Protein AF-A0A915UCN5-F1 (afdb_monomer_lite)

Structure (mmCIF, N/CA/C/O backbone):
data_AF-A0A915UCN5-F1
#
_entry.id   AF-A0A915UCN5-F1
#
loop_
_atom_site.group_PDB
_atom_site.id
_atom_site.type_symbol
_atom_site.label_atom_id
_atom_site.label_alt_id
_atom_site.label_comp_id
_atom_site.label_asym_id
_atom_site.label_entity_id
_atom_site.label_seq_id
_atom_site.pdbx_PDB_ins_code
_atom_site.Cartn_x
_atom_site.Cartn_y
_atom_site.Cartn_z
_atom_site.occupancy
_atom_site.B_iso_or_equiv
_atom_site.auth_seq_id
_atom_site.auth_comp_id
_atom_site.auth_asym_id
_atom_site.auth_atom_id
_atom_site.pdbx_PDB_model_num
ATOM 1 N N . MET A 1 1 ? -40.572 50.031 9.272 1.00 44.06 1 MET A N 1
ATOM 2 C CA . MET A 1 1 ? -39.839 49.137 10.198 1.00 44.06 1 MET A CA 1
ATOM 3 C C . MET A 1 1 ? -40.045 47.703 9.736 1.00 44.06 1 MET A C 1
ATOM 5 O O . MET A 1 1 ? -41.176 47.240 9.786 1.00 44.06 1 MET A O 1
ATOM 9 N N . ALA A 1 2 ? -39.006 47.023 9.247 1.00 43.88 2 ALA A N 1
ATOM 10 C CA . ALA A 1 2 ? -39.106 45.621 8.837 1.00 43.88 2 ALA A CA 1
ATOM 11 C C . ALA A 1 2 ? -38.710 44.707 10.006 1.00 43.88 2 ALA A C 1
ATOM 13 O O . ALA A 1 2 ? -37.633 44.874 10.576 1.00 43.88 2 ALA A O 1
ATOM 14 N N . ARG A 1 3 ? -39.571 43.752 10.374 1.00 51.62 3 ARG A N 1
ATOM 15 C CA . ARG A 1 3 ? -39.214 42.670 11.302 1.00 51.62 3 ARG A CA 1
ATOM 16 C C . ARG A 1 3 ? -38.668 41.503 10.484 1.00 51.62 3 ARG A C 1
ATOM 18 O O . ARG A 1 3 ? -39.398 40.942 9.674 1.00 51.62 3 ARG A O 1
ATOM 25 N N . VAL A 1 4 ? -37.406 41.143 10.706 1.00 57.59 4 VAL A N 1
ATOM 26 C CA . VAL A 1 4 ? -36.812 39.924 10.139 1.00 57.59 4 VAL A CA 1
ATOM 27 C C . VAL A 1 4 ? -37.459 38.723 10.828 1.00 57.59 4 VAL A C 1
ATOM 29 O O . VAL A 1 4 ? -37.282 38.529 12.030 1.00 57.59 4 VAL A O 1
ATOM 32 N N . ALA A 1 5 ? -38.230 37.932 10.083 1.00 60.06 5 ALA A N 1
ATOM 33 C CA . ALA A 1 5 ? -38.732 36.652 10.564 1.00 60.06 5 ALA A CA 1
ATOM 34 C C . ALA A 1 5 ? -37.607 35.612 10.469 1.00 60.06 5 ALA A C 1
ATOM 36 O O . ALA A 1 5 ? -37.083 35.366 9.385 1.00 60.06 5 ALA A O 1
ATOM 37 N N . ILE A 1 6 ? -37.221 35.021 11.601 1.00 59.31 6 ILE A N 1
ATOM 38 C CA . ILE A 1 6 ? -36.226 33.944 11.628 1.00 59.31 6 ILE A CA 1
ATOM 39 C C . ILE A 1 6 ? -36.936 32.630 11.293 1.00 59.31 6 ILE A C 1
ATOM 41 O O . ILE A 1 6 ? -37.844 32.210 12.010 1.00 59.31 6 ILE A O 1
ATOM 45 N N . ASP A 1 7 ? -36.504 31.991 10.208 1.00 63.34 7 ASP A N 1
ATOM 46 C CA . ASP A 1 7 ? -36.975 30.679 9.761 1.00 63.34 7 ASP A CA 1
ATOM 47 C C . ASP A 1 7 ? -36.793 29.614 10.875 1.00 63.34 7 ASP A C 1
ATOM 49 O O . ASP A 1 7 ? -35.701 29.519 11.458 1.00 63.34 7 ASP A O 1
ATOM 53 N N . PRO A 1 8 ? -37.814 28.783 11.186 1.00 62.69 8 PRO A N 1
ATOM 54 C CA . PRO A 1 8 ? -37.682 27.664 12.124 1.00 62.69 8 PRO A CA 1
ATOM 55 C C . PRO A 1 8 ? -36.533 26.684 11.809 1.00 62.69 8 PRO A C 1
ATOM 57 O O . PRO A 1 8 ? -36.046 26.021 12.730 1.00 62.69 8 PRO A O 1
ATOM 60 N N . ALA A 1 9 ? -36.057 26.593 10.563 1.00 62.66 9 ALA A N 1
ATOM 61 C CA . ALA A 1 9 ? -34.854 25.838 10.208 1.00 62.66 9 ALA A CA 1
ATOM 62 C C . ALA A 1 9 ? -33.576 26.467 10.803 1.00 62.66 9 ALA A C 1
ATOM 64 O O . ALA A 1 9 ? -32.775 25.770 11.435 1.00 62.66 9 ALA A O 1
ATOM 65 N N . GLY A 1 10 ? -33.422 27.792 10.702 1.00 58.97 10 GLY A N 1
ATOM 66 C CA . GLY A 1 10 ? -32.288 28.528 11.275 1.00 58.97 10 GLY A CA 1
ATOM 67 C C . GLY A 1 10 ? -32.226 28.422 12.803 1.00 58.97 10 GLY A C 1
ATOM 68 O O . GLY A 1 10 ? -31.152 28.248 13.381 1.00 58.97 10 GLY A O 1
ATOM 69 N N . ALA A 1 11 ? -33.387 28.412 13.466 1.00 60.50 11 ALA A N 1
ATOM 70 C CA . ALA A 1 11 ? -33.479 28.217 14.914 1.00 60.50 11 ALA A CA 1
ATOM 71 C C . ALA A 1 11 ? -32.994 26.826 15.381 1.00 60.50 11 ALA A C 1
ATOM 73 O O . ALA A 1 11 ? -32.495 26.698 16.501 1.00 60.50 11 ALA A O 1
ATOM 74 N N . LYS A 1 12 ? -33.105 25.784 14.542 1.00 64.44 12 LYS A N 1
ATOM 75 C CA . LYS A 1 12 ? -32.538 24.454 14.831 1.00 64.44 12 LYS A CA 1
ATOM 76 C C . LYS A 1 12 ? -31.022 24.435 14.635 1.00 64.44 12 LYS A C 1
ATOM 78 O O . LYS A 1 12 ? -30.317 23.945 15.514 1.00 64.44 12 LYS A O 1
ATOM 83 N N . LEU A 1 13 ? -30.519 25.011 13.540 1.00 67.50 13 LEU A N 1
ATOM 84 C CA . LEU A 1 13 ? -29.081 25.058 13.242 1.00 67.50 13 LEU A CA 1
ATOM 85 C C . LEU A 1 13 ? -28.283 25.745 14.365 1.00 67.50 13 LEU A C 1
ATOM 87 O O . LEU A 1 13 ? -27.285 25.201 14.836 1.00 67.50 13 LEU A O 1
ATOM 91 N N . MET A 1 14 ? -28.777 26.879 14.872 1.00 65.50 14 MET A N 1
ATOM 92 C CA . MET A 1 14 ? -28.134 27.610 15.974 1.00 65.50 14 MET A CA 1
ATOM 93 C C . MET A 1 14 ? -28.095 26.816 17.292 1.00 65.50 14 MET A C 1
ATOM 95 O O . MET A 1 14 ? -27.152 26.968 18.069 1.00 65.50 14 MET A O 1
ATOM 99 N N . ARG A 1 15 ? -29.074 25.934 17.547 1.00 66.25 15 ARG A N 1
ATOM 100 C CA . ARG A 1 15 ? -29.071 25.048 18.728 1.00 66.25 15 ARG A CA 1
ATOM 101 C C . ARG A 1 15 ? -28.024 23.940 18.613 1.00 66.25 15 ARG A C 1
ATOM 103 O O . ARG A 1 15 ? -27.344 23.665 19.597 1.00 66.25 15 ARG A O 1
ATOM 110 N N . TYR A 1 16 ? -27.856 23.347 17.430 1.00 67.50 16 TYR A N 1
ATOM 111 C CA . TYR A 1 16 ? -26.802 22.352 17.200 1.00 67.50 16 TYR A CA 1
ATOM 112 C C . TYR A 1 16 ? -25.399 22.962 17.311 1.00 67.50 16 TYR A C 1
ATOM 114 O O . TYR A 1 16 ? -24.531 22.360 17.940 1.00 67.50 16 TYR A O 1
ATOM 122 N N . LEU A 1 17 ? -25.191 24.179 16.790 1.00 65.50 17 LEU A N 1
ATOM 123 C CA . LEU A 1 17 ? -23.908 24.881 16.916 1.00 65.50 17 LEU A CA 1
ATOM 124 C C . LEU A 1 17 ? -23.543 25.157 18.386 1.00 65.50 17 LEU A C 1
ATOM 126 O O . LEU A 1 17 ? -22.422 24.883 18.811 1.00 65.50 17 LEU A O 1
ATOM 130 N N . ALA A 1 18 ? -24.504 25.644 19.180 1.00 63.88 18 ALA A N 1
ATOM 131 C CA . ALA A 1 18 ? -24.303 25.903 20.606 1.00 63.88 18 ALA A CA 1
ATOM 132 C C . ALA A 1 18 ? -23.993 24.620 21.402 1.00 63.88 18 ALA A C 1
ATOM 134 O O . ALA A 1 18 ? -23.124 24.632 22.275 1.00 63.88 18 ALA A O 1
ATOM 135 N N . LEU A 1 19 ? -24.657 23.503 21.076 1.00 61.56 19 LEU A N 1
ATOM 136 C CA . LEU A 1 19 ? -24.406 22.206 21.710 1.00 61.56 19 LEU A CA 1
ATOM 137 C C . LEU A 1 19 ? -22.998 21.672 21.384 1.00 61.56 19 LEU A C 1
ATOM 139 O O . LEU A 1 19 ? -22.291 21.224 22.285 1.00 61.56 19 LEU A O 1
ATOM 143 N N . ALA A 1 20 ? -22.569 21.769 20.121 1.00 57.56 20 ALA A N 1
ATOM 144 C CA . ALA A 1 20 ? -21.245 21.325 19.684 1.00 57.56 20 ALA A CA 1
ATOM 145 C C . ALA A 1 20 ? -20.108 22.106 20.373 1.00 57.56 20 ALA A C 1
ATOM 147 O O . ALA A 1 20 ? -19.143 21.505 20.848 1.00 57.56 20 ALA A O 1
ATOM 148 N N . ILE A 1 21 ? -20.249 23.432 20.499 1.00 62.12 21 ILE A N 1
ATOM 149 C CA . ILE A 1 21 ? -19.282 24.282 21.214 1.00 62.12 21 ILE A CA 1
ATOM 150 C C . ILE A 1 21 ? -19.238 23.917 22.708 1.00 62.12 21 ILE A C 1
ATOM 152 O O . ILE A 1 21 ? -18.152 23.798 23.276 1.00 62.12 21 ILE A O 1
ATOM 156 N N . GLY A 1 22 ? -20.391 23.669 23.341 1.00 50.53 22 GLY A N 1
ATOM 157 C CA . GLY A 1 22 ? -20.458 23.260 24.750 1.00 50.53 22 GLY A CA 1
ATOM 158 C C . GLY A 1 22 ? -19.709 21.954 25.048 1.00 50.53 22 GLY A C 1
ATOM 159 O O . GLY A 1 22 ? -18.996 21.865 26.049 1.00 50.53 22 GLY A O 1
ATOM 160 N N . ILE A 1 23 ? -19.806 20.962 24.156 1.00 57.19 23 ILE A N 1
ATOM 161 C CA . ILE A 1 23 ? -19.096 19.678 24.285 1.00 57.19 23 ILE A CA 1
ATOM 162 C C . ILE A 1 23 ? -17.573 19.866 24.150 1.00 57.19 23 ILE A C 1
ATOM 164 O O . ILE A 1 23 ? -16.815 19.314 24.950 1.00 57.19 23 ILE A O 1
ATOM 168 N N . ALA A 1 24 ? -17.112 20.686 23.198 1.00 54.75 24 ALA A N 1
ATOM 169 C CA . ALA A 1 24 ? -15.683 20.946 22.986 1.00 54.75 24 ALA A CA 1
ATOM 170 C C . ALA A 1 24 ? -15.008 21.652 24.182 1.00 54.75 24 ALA A C 1
ATOM 172 O O . ALA A 1 24 ? -13.867 21.339 24.540 1.00 54.75 24 ALA A O 1
ATOM 173 N N . VAL A 1 25 ? -15.721 22.574 24.839 1.00 57.06 25 VAL A N 1
ATOM 174 C CA . VAL A 1 25 ? -15.221 23.269 26.039 1.00 57.06 25 VAL A CA 1
ATOM 175 C C . VAL A 1 25 ? -15.124 22.312 27.235 1.00 57.06 25 VAL A C 1
ATOM 177 O O . VAL A 1 25 ? -14.118 22.332 27.943 1.00 57.06 25 VAL A O 1
ATOM 180 N N . LEU A 1 26 ? -16.105 21.421 27.427 1.00 49.84 26 LEU A N 1
ATOM 181 C CA . LEU A 1 26 ? -16.075 20.413 28.498 1.00 49.84 26 LEU A CA 1
ATOM 182 C C . LEU A 1 26 ? -14.935 19.396 28.330 1.00 49.84 26 LEU A C 1
ATOM 184 O O . LEU A 1 26 ? -14.264 19.068 29.308 1.00 49.84 26 LEU A O 1
ATOM 188 N N . ALA A 1 27 ? -14.659 18.946 27.102 1.00 52.09 27 ALA A N 1
ATOM 189 C CA . ALA A 1 27 ? -13.554 18.024 26.821 1.00 52.09 27 ALA A CA 1
ATOM 190 C C . ALA A 1 27 ? -12.168 18.618 27.156 1.00 52.09 27 ALA A C 1
ATOM 192 O O . ALA A 1 27 ? -11.252 17.890 27.538 1.00 52.09 27 ALA A O 1
ATOM 193 N N . SER A 1 28 ? -12.020 19.943 27.066 1.00 47.97 28 SER A N 1
ATOM 194 C CA . SER A 1 28 ? -10.742 20.640 27.276 1.00 47.97 28 SER A CA 1
ATOM 195 C C . SER A 1 28 ? -10.373 20.841 28.756 1.00 47.97 28 SER A C 1
ATOM 197 O O . SER A 1 28 ? -9.222 21.147 29.064 1.00 47.97 28 SER A O 1
ATOM 199 N N . ALA A 1 29 ? -11.318 20.656 29.684 1.00 51.19 29 ALA A N 1
ATOM 200 C CA . ALA A 1 29 ? -11.100 20.847 31.123 1.00 51.19 29 ALA A CA 1
ATOM 201 C C . ALA A 1 29 ? -10.595 19.585 31.860 1.00 51.19 29 ALA A C 1
ATOM 203 O O . ALA A 1 29 ? -10.195 19.671 33.019 1.00 51.19 29 ALA A O 1
ATOM 204 N N . ALA A 1 30 ? -10.611 18.414 31.211 1.00 53.12 30 ALA A N 1
ATOM 205 C CA . ALA A 1 30 ? -10.453 17.116 31.876 1.00 53.12 30 ALA A CA 1
ATOM 206 C C . ALA A 1 30 ? -9.014 16.554 31.929 1.00 53.12 30 ALA A C 1
ATOM 208 O O . ALA A 1 30 ? -8.808 15.472 32.475 1.00 53.12 30 ALA A O 1
ATOM 209 N N . MET A 1 31 ? -8.006 17.247 31.381 1.00 52.84 31 MET A N 1
ATOM 210 C CA . MET A 1 31 ? -6.621 16.748 31.335 1.00 52.84 31 MET A CA 1
ATOM 211 C C . MET A 1 31 ? -5.597 17.772 31.835 1.00 52.84 31 MET A C 1
ATOM 213 O O . MET A 1 31 ? -5.039 18.523 31.038 1.00 52.84 31 MET A O 1
ATOM 217 N N . ARG A 1 32 ? -5.315 17.763 33.150 1.00 52.50 32 ARG A N 1
ATOM 218 C CA . ARG A 1 32 ? -4.077 18.296 33.772 1.00 52.50 32 ARG A CA 1
ATOM 219 C C . ARG A 1 32 ? -3.994 17.961 35.270 1.00 52.50 32 ARG A C 1
ATOM 221 O O . ARG A 1 32 ? -4.213 18.818 36.112 1.00 52.50 32 ARG A O 1
ATOM 228 N N . PHE A 1 33 ? -3.625 16.722 35.602 1.00 53.28 33 PHE A N 1
ATOM 229 C CA . PHE A 1 33 ? -3.063 16.385 36.919 1.00 53.28 33 PHE A CA 1
ATOM 230 C C . PHE A 1 33 ? -2.135 15.165 36.827 1.00 53.28 33 PHE A C 1
ATOM 232 O O . PHE A 1 33 ? -2.576 14.025 36.910 1.0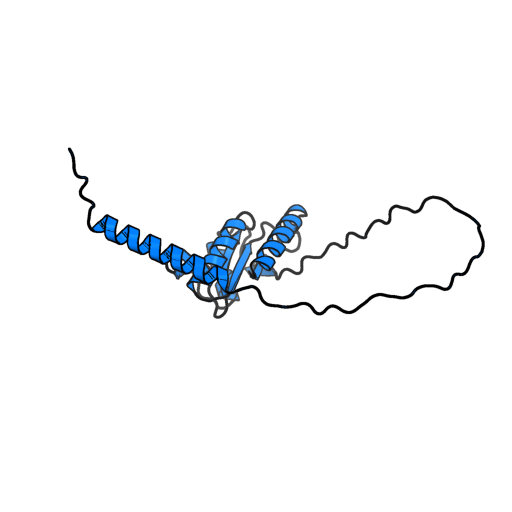0 53.28 33 PHE A O 1
ATOM 239 N N . VAL A 1 34 ? -0.832 15.424 36.699 1.00 51.53 34 VAL A N 1
ATOM 240 C CA . VAL A 1 34 ? 0.235 14.533 37.179 1.00 51.53 34 VAL A CA 1
ATOM 241 C C . VAL A 1 34 ? 1.275 15.437 37.830 1.00 51.53 34 VAL A C 1
ATOM 243 O O . VAL A 1 34 ? 1.849 16.299 37.167 1.00 51.53 34 VAL A O 1
ATOM 246 N N . ALA A 1 35 ? 1.476 15.283 39.137 1.00 45.28 35 ALA A N 1
ATOM 247 C CA . ALA A 1 35 ? 2.509 16.003 39.871 1.00 45.28 35 ALA A CA 1
ATOM 248 C C . ALA A 1 35 ? 3.860 15.289 39.707 1.00 45.28 35 ALA A C 1
ATOM 250 O O . ALA A 1 35 ? 3.930 14.066 39.824 1.00 45.28 35 ALA A O 1
ATOM 251 N N . ALA A 1 36 ? 4.929 16.048 39.466 1.00 60.59 36 ALA A N 1
ATOM 252 C CA . ALA A 1 36 ? 6.292 15.525 39.445 1.00 60.59 36 ALA A CA 1
ATOM 253 C C . ALA A 1 36 ? 6.929 15.646 40.846 1.00 60.59 36 ALA A C 1
ATOM 255 O O . ALA A 1 36 ? 6.861 16.728 41.435 1.00 60.59 36 ALA A O 1
ATOM 256 N N . PRO A 1 37 ? 7.553 14.587 41.395 1.00 61.16 37 PRO A N 1
ATOM 257 C CA . PRO A 1 37 ? 8.248 14.669 42.676 1.00 61.16 37 PRO A CA 1
ATOM 258 C C . PRO A 1 37 ? 9.626 15.335 42.531 1.00 61.16 37 PRO A C 1
ATOM 260 O O . PRO A 1 37 ? 10.438 14.949 41.693 1.00 61.16 37 PRO A O 1
ATOM 263 N N . THR A 1 38 ? 9.905 16.314 43.390 1.00 59.31 38 THR A N 1
ATOM 264 C CA . THR A 1 38 ? 11.203 16.997 43.513 1.00 59.31 38 THR A CA 1
ATOM 265 C C . THR A 1 38 ? 12.079 16.350 44.590 1.00 59.31 38 THR A C 1
ATOM 267 O O . THR A 1 38 ? 11.623 16.189 45.721 1.00 59.31 38 THR A O 1
ATOM 270 N N . ALA A 1 39 ? 13.346 16.059 44.283 1.00 56.56 39 ALA A N 1
ATOM 271 C CA . ALA A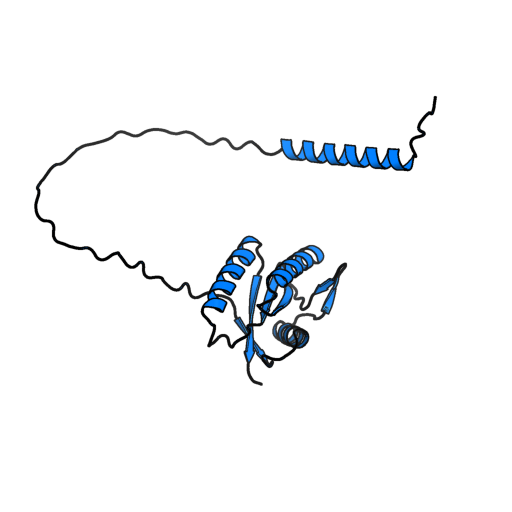 1 39 ? 14.374 15.588 45.225 1.00 56.56 39 ALA A CA 1
ATOM 272 C C . ALA A 1 39 ? 15.783 16.004 44.706 1.00 56.56 39 ALA A C 1
ATOM 274 O O . ALA A 1 39 ? 15.888 16.338 43.524 1.00 56.56 39 ALA A O 1
ATOM 275 N N . PRO A 1 40 ? 16.833 16.115 45.553 1.00 57.09 40 PRO A N 1
ATOM 276 C CA . PRO A 1 40 ? 17.617 17.356 45.582 1.00 57.09 40 PRO A CA 1
ATOM 277 C C . PRO A 1 40 ? 19.114 17.252 45.198 1.00 57.09 40 PRO A C 1
ATOM 279 O O . PRO A 1 40 ? 19.600 16.244 44.696 1.00 57.09 40 PRO A O 1
ATOM 282 N N . VAL A 1 41 ? 19.806 18.379 45.405 1.00 50.00 41 VAL A N 1
ATOM 283 C CA . VAL A 1 41 ? 21.139 18.779 44.917 1.00 50.00 41 VAL A CA 1
ATOM 284 C C . VAL A 1 41 ? 22.335 18.043 45.566 1.00 50.00 41 VAL A C 1
ATOM 286 O O . VAL A 1 41 ? 22.271 17.564 46.694 1.00 50.00 41 VAL A O 1
ATOM 289 N N . THR A 1 42 ? 23.435 18.020 44.806 1.00 45.31 42 THR A N 1
ATOM 290 C CA . THR A 1 42 ? 24.814 17.531 45.031 1.00 45.31 42 THR A CA 1
ATOM 291 C C . THR A 1 42 ? 25.560 18.013 46.290 1.00 45.31 42 THR A C 1
ATOM 293 O O . THR A 1 42 ? 25.224 19.041 46.876 1.00 45.31 42 THR A O 1
ATOM 296 N N . PRO A 1 43 ? 26.707 17.363 46.590 1.00 53.41 43 PRO A N 1
ATOM 297 C CA . PRO A 1 43 ? 27.976 18.084 46.819 1.00 53.41 43 PRO A CA 1
ATOM 298 C C . PRO A 1 43 ? 29.136 17.647 45.880 1.00 53.41 43 PRO A C 1
ATOM 300 O O . PRO A 1 43 ? 29.001 16.704 45.106 1.00 53.41 43 PRO A O 1
ATOM 303 N N . GLN A 1 44 ? 30.269 18.368 45.922 1.00 42.34 44 GLN A N 1
ATOM 304 C CA . GLN A 1 44 ? 31.377 18.366 44.935 1.00 42.34 44 GLN A CA 1
ATOM 305 C C . GLN A 1 44 ? 32.775 18.015 45.505 1.00 42.34 44 GLN A C 1
ATOM 307 O O . GLN A 1 44 ? 33.005 18.251 46.689 1.00 42.34 44 GLN A O 1
ATOM 312 N N . VAL A 1 45 ? 33.729 17.683 44.597 1.00 44.28 45 VAL A N 1
ATOM 313 C CA . VAL A 1 45 ? 35.221 17.779 44.756 1.00 44.28 45 VAL A CA 1
ATOM 314 C C . VAL A 1 45 ? 35.789 16.818 45.837 1.00 44.28 45 VAL A C 1
ATOM 316 O O . VAL A 1 45 ? 34.964 16.186 46.498 1.00 44.28 45 VAL A O 1
ATOM 319 N N . PRO A 1 46 ? 37.111 16.563 46.081 1.00 51.44 46 PRO A N 1
ATOM 320 C CA . PRO A 1 46 ? 38.453 16.702 45.446 1.00 51.44 46 PRO A CA 1
ATOM 321 C C . PRO A 1 46 ? 38.804 17.282 44.047 1.00 51.44 46 PRO A C 1
ATOM 323 O O . PRO A 1 46 ? 37.965 17.580 43.206 1.00 51.44 46 PRO A O 1
ATOM 326 N N . THR A 1 47 ? 40.130 17.347 43.831 1.00 43.16 47 THR A N 1
ATOM 327 C CA . THR A 1 47 ? 40.960 17.906 42.741 1.00 43.16 47 THR A CA 1
ATOM 328 C C . THR A 1 47 ? 42.219 17.028 42.606 1.00 43.16 47 THR A C 1
ATOM 330 O O . THR A 1 47 ? 42.709 16.552 43.629 1.00 43.16 47 THR A O 1
ATOM 333 N N . ALA A 1 48 ? 42.826 16.896 41.419 1.00 44.31 48 ALA A N 1
ATOM 334 C CA . ALA A 1 48 ? 44.245 16.525 41.280 1.00 44.31 48 ALA A CA 1
ATOM 335 C C . ALA A 1 48 ? 44.864 17.153 40.014 1.00 44.31 48 ALA A C 1
ATOM 337 O O . ALA A 1 48 ? 44.212 17.224 38.976 1.00 44.31 48 ALA A O 1
ATOM 338 N N . GLN A 1 49 ? 46.108 17.633 40.109 1.00 40.03 49 GLN A N 1
ATOM 339 C CA . GLN A 1 49 ? 46.852 18.315 39.035 1.00 40.03 49 GLN A CA 1
ATOM 340 C C . GLN A 1 49 ? 47.991 17.429 38.502 1.00 40.03 49 GLN A C 1
ATOM 342 O O . GLN A 1 49 ? 48.564 16.664 39.275 1.00 40.03 49 GLN A O 1
ATOM 347 N N . GLY A 1 50 ? 48.412 17.611 37.242 1.00 38.75 50 GLY A N 1
ATOM 348 C CA . GLY A 1 50 ? 49.719 17.106 36.797 1.00 38.75 50 GLY A CA 1
ATOM 349 C C . GLY A 1 50 ? 50.005 17.120 35.289 1.00 38.75 50 GLY A C 1
ATOM 350 O O . GLY A 1 50 ? 49.452 16.311 34.558 1.00 38.75 50 GLY A O 1
ATOM 351 N N . GLY A 1 51 ? 50.975 17.947 34.869 1.00 35.97 51 GLY A N 1
ATOM 352 C CA . GLY A 1 51 ? 51.859 17.662 33.722 1.00 35.97 51 GLY A CA 1
ATOM 353 C C . GLY A 1 51 ? 51.433 18.149 32.320 1.00 35.97 51 GLY A C 1
ATOM 354 O O . GLY A 1 51 ? 50.412 17.707 31.804 1.00 35.97 51 GLY A O 1
ATOM 355 N N . PRO A 1 52 ? 52.246 18.989 31.644 1.00 52.19 52 PRO A N 1
ATOM 356 C CA . PRO A 1 52 ? 52.067 19.335 30.232 1.00 52.19 52 PRO A CA 1
ATOM 357 C C . PRO A 1 52 ? 53.095 18.639 29.319 1.00 52.19 52 PRO A C 1
ATOM 359 O O . PRO A 1 52 ? 54.299 18.788 29.530 1.00 52.19 52 PRO A O 1
ATOM 362 N N . THR A 1 53 ? 52.671 17.973 28.236 1.00 34.62 53 THR A N 1
ATOM 363 C CA . THR A 1 53 ? 53.508 17.858 27.017 1.00 34.62 53 THR A CA 1
ATOM 364 C C . THR A 1 53 ? 52.731 17.437 25.759 1.00 34.62 53 THR A C 1
ATOM 366 O O . THR A 1 53 ? 51.866 16.575 25.815 1.00 34.62 53 THR A O 1
ATOM 369 N N . GLN A 1 54 ? 53.146 18.018 24.625 1.00 40.53 54 GLN A N 1
ATOM 370 C CA . GLN A 1 54 ? 52.967 17.569 23.229 1.00 40.53 54 GLN A CA 1
ATOM 371 C C . GLN A 1 54 ? 51.555 17.545 22.605 1.00 40.53 54 GLN A C 1
ATOM 373 O O . GLN A 1 54 ? 50.793 16.591 22.719 1.00 40.53 54 GLN A O 1
ATOM 378 N N . GLN A 1 55 ? 51.308 18.543 21.745 1.00 44.53 55 GLN A N 1
ATOM 379 C CA . GLN A 1 55 ? 50.589 18.312 20.485 1.00 44.53 55 GLN A CA 1
ATOM 380 C C . GLN A 1 55 ? 51.401 17.351 19.603 1.00 44.53 55 GLN A C 1
ATOM 382 O O . GLN A 1 55 ? 52.629 17.465 19.542 1.00 44.53 55 GLN A O 1
ATOM 387 N N . PRO A 1 56 ? 50.716 16.512 18.815 1.00 46.78 56 PRO A N 1
ATOM 388 C CA . PRO A 1 56 ? 50.901 16.660 17.375 1.00 46.78 56 PRO A CA 1
ATOM 389 C C . PRO A 1 56 ? 49.581 16.708 16.585 1.00 46.78 56 PRO A C 1
ATOM 391 O O . PRO A 1 56 ? 48.660 15.936 16.807 1.00 46.78 56 PRO A O 1
ATOM 394 N N . GLN A 1 57 ? 49.558 17.640 15.632 1.00 39.19 57 GLN A N 1
ATOM 395 C CA . GLN A 1 57 ? 49.078 17.479 14.252 1.00 39.19 57 GLN A CA 1
ATOM 396 C C . GLN A 1 57 ? 47.787 16.672 13.990 1.00 39.19 57 GLN A C 1
ATOM 398 O O . GLN A 1 57 ? 47.783 15.448 13.984 1.00 39.19 57 GLN A O 1
ATOM 403 N N . GLY A 1 58 ? 46.750 17.396 13.551 1.00 48.19 58 GLY A N 1
ATOM 404 C CA . GLY A 1 58 ? 45.864 16.941 12.473 1.00 48.19 58 GLY A CA 1
ATOM 405 C C . GLY A 1 58 ? 45.088 15.645 12.701 1.00 48.19 58 GLY A C 1
ATOM 406 O O . GLY A 1 58 ? 45.269 14.689 11.951 1.00 48.19 58 GLY A O 1
ATOM 407 N N . SER A 1 59 ? 44.142 15.642 13.642 1.00 38.78 59 SER A N 1
ATOM 408 C CA . SER A 1 59 ? 43.074 14.638 13.613 1.00 38.78 59 SER A CA 1
ATOM 409 C C . SER A 1 59 ? 42.319 14.739 12.281 1.00 38.78 59 SER A C 1
ATOM 411 O O . SER A 1 59 ? 41.875 15.842 11.935 1.00 38.78 59 SER A O 1
ATOM 413 N N . PRO A 1 60 ? 42.118 13.637 11.534 1.00 49.78 60 PRO A N 1
ATOM 414 C CA . PRO A 1 60 ? 41.151 13.654 10.451 1.00 49.78 60 PRO A CA 1
ATOM 415 C C . PRO A 1 60 ? 39.781 13.985 11.046 1.00 49.78 60 PRO A C 1
ATOM 417 O O . PRO A 1 60 ? 39.466 13.571 12.166 1.00 49.78 60 PRO A O 1
ATOM 420 N N . VAL A 1 61 ? 38.948 14.703 10.287 1.00 47.03 61 VAL A N 1
ATOM 421 C CA . VAL A 1 61 ? 37.507 14.725 10.559 1.00 47.03 61 VAL A CA 1
ATOM 422 C C . VAL A 1 61 ? 37.090 13.268 10.678 1.00 47.03 61 VAL A C 1
ATOM 424 O O . VAL A 1 61 ? 37.281 12.508 9.727 1.00 47.03 61 VAL A O 1
ATOM 427 N N . ALA A 1 62 ? 36.584 12.875 11.848 1.00 43.53 62 ALA A N 1
ATOM 428 C CA . ALA A 1 62 ? 36.036 11.547 12.033 1.00 43.53 62 ALA A CA 1
ATOM 429 C C . ALA A 1 62 ? 34.888 11.419 11.036 1.00 43.53 62 ALA A C 1
ATOM 431 O O . ALA A 1 62 ? 33.807 11.972 11.246 1.00 43.53 62 ALA A O 1
ATOM 432 N N . GLN A 1 63 ? 35.160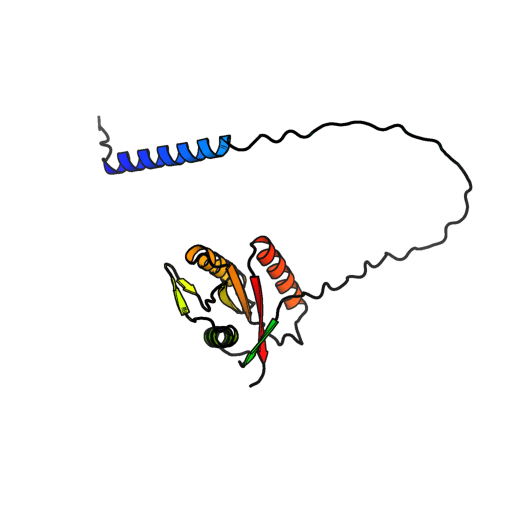 10.748 9.916 1.00 45.56 63 GLN A N 1
ATOM 433 C CA . GLN A 1 63 ? 34.137 10.327 8.985 1.00 45.56 63 GLN A CA 1
ATOM 434 C C . GLN A 1 63 ? 33.249 9.403 9.796 1.00 45.56 63 GLN A C 1
ATOM 436 O O . GLN A 1 63 ? 33.609 8.254 10.052 1.00 45.56 63 GLN A O 1
ATOM 441 N N . VAL A 1 64 ? 32.127 9.949 10.270 1.00 50.59 64 VAL A N 1
ATOM 442 C CA . VAL A 1 64 ? 31.056 9.151 10.844 1.00 50.59 64 VAL A CA 1
ATOM 443 C C . VAL A 1 64 ? 30.788 8.095 9.782 1.00 50.59 64 VAL A C 1
ATOM 445 O O . VAL A 1 64 ? 30.465 8.487 8.652 1.00 50.59 64 VAL A O 1
ATOM 448 N N . PRO A 1 65 ? 30.994 6.794 10.062 1.00 43.47 65 PRO A N 1
ATOM 449 C CA . PRO A 1 65 ? 30.636 5.786 9.092 1.00 43.47 65 PRO A CA 1
ATOM 450 C C . PRO A 1 65 ? 29.154 6.009 8.845 1.00 43.47 65 PRO A C 1
ATOM 452 O O . PRO A 1 65 ? 28.337 5.865 9.757 1.00 43.47 65 PRO A O 1
ATOM 455 N N . THR A 1 66 ? 28.827 6.445 7.629 1.00 50.47 66 THR A N 1
ATOM 456 C CA . THR A 1 66 ? 27.447 6.506 7.165 1.00 50.47 66 THR A CA 1
ATOM 457 C C . THR A 1 66 ? 27.062 5.055 6.981 1.00 50.47 66 THR A C 1
ATOM 459 O O . THR A 1 66 ? 27.167 4.494 5.894 1.00 50.47 66 THR A O 1
ATOM 462 N N . ALA A 1 67 ? 26.748 4.417 8.109 1.00 46.00 67 ALA A N 1
ATOM 463 C CA . ALA A 1 67 ? 26.178 3.100 8.160 1.00 46.00 67 ALA A CA 1
ATOM 464 C C . ALA A 1 67 ? 24.887 3.234 7.372 1.00 46.00 67 ALA A C 1
ATOM 466 O O . ALA A 1 67 ? 23.924 3.834 7.847 1.00 46.00 67 ALA A O 1
ATOM 467 N N . MET A 1 68 ? 24.930 2.771 6.123 1.00 43.91 68 MET A N 1
ATOM 468 C CA . MET A 1 68 ? 23.751 2.644 5.295 1.00 43.91 68 MET A CA 1
ATOM 469 C C . MET A 1 68 ? 22.803 1.768 6.097 1.00 43.91 68 MET A C 1
ATOM 471 O O . MET A 1 68 ? 23.021 0.560 6.208 1.00 43.91 68 MET A O 1
ATOM 475 N N . THR A 1 69 ? 21.806 2.390 6.725 1.00 49.84 69 THR A N 1
ATOM 476 C CA . THR A 1 69 ? 20.732 1.673 7.395 1.00 49.84 69 THR A CA 1
ATOM 477 C C . THR A 1 69 ? 19.996 0.951 6.287 1.00 49.84 69 THR A C 1
ATOM 479 O O . THR A 1 69 ? 19.162 1.537 5.603 1.00 49.84 69 THR A O 1
ATOM 482 N N . ALA A 1 70 ? 20.397 -0.297 6.042 1.00 62.25 70 ALA A N 1
ATOM 483 C CA . ALA A 1 70 ? 19.765 -1.153 5.063 1.00 62.25 70 ALA A CA 1
ATOM 484 C C . ALA A 1 70 ? 18.299 -1.262 5.474 1.00 62.25 70 ALA A C 1
ATOM 486 O O . ALA A 1 70 ? 17.990 -1.797 6.539 1.00 62.25 70 ALA A O 1
ATOM 487 N N . LEU A 1 71 ? 17.428 -0.663 4.667 1.00 70.75 71 LEU A N 1
ATOM 488 C CA . LEU A 1 71 ? 16.011 -0.539 4.957 1.00 70.75 71 LEU A CA 1
ATOM 489 C C . LEU A 1 71 ? 15.429 -1.955 5.052 1.00 70.75 71 LEU A C 1
ATOM 491 O O . LEU A 1 71 ? 15.313 -2.648 4.042 1.00 70.75 71 LEU A O 1
ATOM 495 N N . LEU A 1 72 ? 15.099 -2.413 6.263 1.00 81.69 72 LEU A N 1
ATOM 496 C CA . LEU A 1 72 ? 14.587 -3.768 6.514 1.00 81.69 72 LEU A CA 1
ATOM 497 C C . LEU A 1 72 ? 13.089 -3.867 6.178 1.00 81.69 72 LEU A C 1
ATOM 499 O O . LEU A 1 72 ? 12.300 -4.452 6.924 1.00 81.69 72 LEU A O 1
ATOM 503 N N . LEU A 1 73 ? 12.693 -3.285 5.044 1.00 90.00 73 LEU A N 1
ATOM 504 C CA . LEU A 1 73 ? 11.321 -3.331 4.569 1.00 90.00 73 LEU A CA 1
ATOM 505 C C . LEU A 1 73 ? 10.987 -4.735 4.055 1.00 90.00 73 LEU A C 1
ATOM 507 O O . LEU A 1 73 ? 11.721 -5.283 3.224 1.00 90.00 73 LEU A O 1
ATOM 511 N N . PRO A 1 74 ? 9.862 -5.328 4.498 1.00 94.75 74 PRO A N 1
ATOM 512 C CA . PRO A 1 74 ? 9.419 -6.597 3.955 1.00 94.75 74 PRO A CA 1
ATOM 513 C C . PRO A 1 74 ? 9.126 -6.410 2.466 1.00 94.75 74 PRO A C 1
ATOM 515 O O . PRO A 1 74 ? 8.383 -5.511 2.070 1.00 94.75 74 PRO A O 1
ATOM 518 N N . THR A 1 75 ? 9.725 -7.267 1.646 1.00 94.69 75 THR A N 1
ATOM 519 C CA . THR A 1 75 ? 9.565 -7.259 0.192 1.00 94.69 75 THR A CA 1
ATOM 520 C C . THR A 1 75 ? 9.011 -8.603 -0.249 1.00 94.69 75 THR A C 1
ATOM 522 O O . THR A 1 75 ? 9.489 -9.649 0.191 1.00 94.69 75 THR A O 1
ATOM 525 N N . LEU A 1 76 ? 7.996 -8.575 -1.108 1.00 95.56 76 LEU A N 1
ATOM 526 C CA . LEU A 1 76 ? 7.342 -9.747 -1.664 1.00 95.56 76 LEU A CA 1
ATOM 527 C C . LEU A 1 76 ? 7.487 -9.736 -3.186 1.00 95.56 76 LEU A C 1
ATOM 529 O O . LEU A 1 76 ? 6.977 -8.854 -3.877 1.00 95.56 76 LEU A O 1
ATOM 533 N N . GLU A 1 77 ? 8.181 -10.739 -3.710 1.00 94.62 77 GLU A N 1
ATOM 534 C CA . GLU A 1 77 ? 8.262 -10.967 -5.148 1.00 94.62 77 GLU A CA 1
ATOM 535 C C . GLU A 1 77 ? 6.961 -11.601 -5.658 1.00 94.62 77 GLU A C 1
ATOM 537 O O . GLU A 1 77 ? 6.540 -12.649 -5.160 1.00 94.62 77 GLU A O 1
ATOM 542 N N . LEU A 1 78 ? 6.337 -11.022 -6.682 1.00 95.06 78 LEU A N 1
ATOM 543 C CA . LEU A 1 78 ? 5.086 -11.516 -7.262 1.00 95.06 78 LEU A CA 1
ATOM 544 C C . LEU A 1 78 ? 5.276 -11.946 -8.719 1.00 95.06 78 LEU A C 1
ATOM 546 O O . LEU A 1 78 ? 6.085 -11.386 -9.450 1.00 95.06 78 LEU A O 1
ATOM 550 N N . CYS A 1 79 ? 4.512 -12.956 -9.136 1.00 93.88 79 CYS A N 1
ATOM 551 C CA . CYS A 1 79 ? 4.498 -13.465 -10.508 1.00 93.88 79 CYS A CA 1
ATOM 552 C C . CYS A 1 79 ? 3.698 -12.510 -11.419 1.00 93.88 79 CYS A C 1
ATOM 554 O O . CYS A 1 79 ? 2.494 -12.687 -11.616 1.00 93.88 79 CYS A O 1
ATOM 556 N N . VAL A 1 80 ? 4.374 -11.451 -11.878 1.00 94.06 80 VAL A N 1
ATOM 557 C CA . VAL A 1 80 ? 3.873 -10.329 -12.696 1.00 94.06 80 VAL A CA 1
ATOM 558 C C . VAL A 1 80 ? 5.032 -9.669 -13.459 1.00 94.06 80 VAL A C 1
ATOM 560 O O . VAL A 1 80 ? 6.189 -9.786 -13.051 1.00 94.06 80 VAL A O 1
ATOM 563 N N . SER A 1 81 ? 4.723 -8.937 -14.532 1.00 91.38 81 SER A N 1
ATOM 564 C CA . SER A 1 81 ? 5.666 -8.049 -15.225 1.00 91.38 81 SER A CA 1
ATOM 565 C C . SER A 1 81 ? 5.740 -6.670 -14.557 1.00 91.38 81 SER A C 1
ATOM 567 O O . SER A 1 81 ? 4.776 -6.215 -13.943 1.00 91.38 81 SER A O 1
ATOM 569 N N . VAL A 1 82 ? 6.861 -5.963 -14.734 1.00 88.19 82 VAL A N 1
ATOM 570 C CA . VAL A 1 82 ? 7.029 -4.565 -14.291 1.00 88.19 82 VAL A CA 1
ATOM 571 C C . VAL A 1 82 ? 6.032 -3.609 -14.966 1.00 88.19 82 VAL A C 1
ATOM 573 O O . VAL A 1 82 ? 5.550 -2.676 -14.329 1.00 88.19 82 VAL A O 1
ATOM 576 N N . ASP A 1 83 ? 5.663 -3.890 -16.219 1.00 90.06 83 ASP A N 1
ATOM 577 C CA . ASP A 1 83 ? 4.736 -3.076 -17.020 1.00 90.06 83 ASP A CA 1
ATOM 578 C C . ASP A 1 83 ? 3.250 -3.389 -16.748 1.00 90.06 83 ASP A C 1
ATOM 580 O O . ASP A 1 83 ? 2.358 -2.824 -17.387 1.00 90.06 83 ASP A O 1
ATOM 584 N N . ASP A 1 84 ? 2.953 -4.316 -15.830 1.00 94.06 84 ASP A N 1
ATOM 585 C CA . ASP A 1 84 ? 1.578 -4.726 -15.562 1.00 94.06 84 ASP A CA 1
ATOM 586 C C . ASP A 1 84 ? 0.787 -3.678 -14.771 1.00 94.06 84 ASP A C 1
ATOM 588 O O . ASP A 1 84 ? 1.275 -3.048 -13.831 1.00 94.06 84 ASP A O 1
ATOM 592 N N . LEU A 1 85 ? -0.493 -3.543 -15.130 1.00 95.19 85 LEU A N 1
ATOM 593 C CA . LEU A 1 85 ? -1.440 -2.659 -14.454 1.00 95.19 85 LEU A CA 1
ATOM 594 C C . LEU A 1 85 ? -1.620 -3.044 -12.977 1.00 95.19 85 LEU A C 1
ATOM 596 O O . LEU A 1 85 ? -1.680 -4.227 -12.640 1.00 95.19 85 LEU A O 1
ATOM 600 N N . GLU A 1 86 ? -1.824 -2.028 -12.138 1.00 96.06 86 GLU A N 1
ATOM 601 C CA . GLU A 1 86 ? -2.119 -2.083 -10.693 1.00 96.06 86 GLU A CA 1
ATOM 602 C C . GLU A 1 86 ? -3.057 -3.250 -10.318 1.00 96.06 86 GLU A C 1
ATOM 604 O O . GLU A 1 86 ? -2.691 -4.122 -9.536 1.00 96.06 86 GLU A O 1
ATOM 609 N N . ALA A 1 87 ? -4.192 -3.395 -11.012 1.00 96.31 87 ALA A N 1
ATOM 610 C CA . ALA A 1 87 ? -5.165 -4.469 -10.782 1.00 96.31 87 ALA A CA 1
ATOM 611 C C . ALA A 1 87 ? -4.603 -5.907 -10.893 1.00 96.31 87 ALA A C 1
ATOM 613 O O . ALA A 1 87 ? -5.144 -6.832 -10.275 1.00 96.31 87 ALA A O 1
ATOM 614 N N . ARG A 1 88 ? -3.530 -6.138 -11.670 1.00 96.75 88 ARG A N 1
ATOM 615 C CA . ARG A 1 88 ? -2.847 -7.443 -11.725 1.00 96.75 88 ARG A CA 1
ATOM 616 C C . ARG A 1 88 ? -1.937 -7.648 -10.514 1.00 96.75 88 ARG A C 1
ATOM 618 O O . ARG A 1 88 ? -1.895 -8.764 -9.999 1.00 96.75 88 ARG A O 1
ATOM 625 N N . TRP A 1 89 ? -1.280 -6.595 -10.029 1.00 97.69 89 TRP A N 1
ATOM 626 C CA . TRP A 1 89 ? -0.527 -6.618 -8.773 1.00 97.69 89 TRP A CA 1
ATOM 627 C C . TRP A 1 89 ? -1.448 -6.888 -7.583 1.00 97.69 89 TRP A C 1
ATOM 629 O O . TRP A 1 89 ? -1.176 -7.818 -6.824 1.00 97.69 89 TRP A O 1
ATOM 639 N N . SER A 1 90 ? -2.588 -6.191 -7.481 1.00 97.94 90 SER A N 1
ATOM 640 C CA . SER A 1 90 ? -3.603 -6.431 -6.443 1.00 97.94 90 SER A CA 1
ATOM 641 C C . SER A 1 90 ? -4.101 -7.879 -6.472 1.00 97.94 90 SER A C 1
ATOM 643 O O . SER A 1 90 ? -4.150 -8.549 -5.441 1.00 97.94 90 SER A O 1
ATOM 645 N N . LYS A 1 91 ? -4.369 -8.426 -7.667 1.00 97.69 91 LYS A N 1
ATOM 646 C CA . LYS A 1 91 ? -4.766 -9.832 -7.851 1.00 97.69 91 LYS A CA 1
ATOM 647 C C . LYS A 1 91 ? -3.676 -10.832 -7.448 1.00 97.69 91 LYS A C 1
ATOM 649 O O . LYS A 1 91 ? -3.977 -11.853 -6.827 1.00 97.69 91 LYS A O 1
ATOM 654 N N . ALA A 1 92 ? -2.420 -10.572 -7.810 1.00 97.25 92 ALA A N 1
ATOM 655 C CA . ALA A 1 92 ? -1.292 -11.425 -7.445 1.00 97.25 92 ALA A CA 1
ATOM 656 C C . ALA A 1 92 ? -1.045 -11.408 -5.927 1.00 97.25 92 ALA A C 1
ATOM 658 O O . ALA A 1 92 ? -0.869 -12.468 -5.325 1.00 97.25 92 ALA A O 1
ATOM 659 N N . LEU A 1 93 ? -1.129 -10.231 -5.299 1.00 98.19 93 LEU A N 1
ATOM 660 C CA . LEU A 1 93 ? -1.011 -10.067 -3.853 1.00 98.19 93 LEU A CA 1
ATOM 661 C C . LEU A 1 93 ? -2.164 -10.747 -3.101 1.00 98.19 93 LEU A C 1
ATOM 663 O O . LEU A 1 93 ? -1.916 -11.473 -2.141 1.00 98.19 93 LEU A O 1
ATOM 667 N N . ALA A 1 94 ? -3.411 -10.575 -3.554 1.00 97.94 94 ALA A N 1
ATOM 668 C CA . ALA A 1 94 ? -4.576 -11.248 -2.979 1.00 97.94 94 ALA A CA 1
ATOM 669 C C . ALA A 1 94 ? -4.417 -12.775 -3.007 1.00 97.94 94 ALA A C 1
ATOM 671 O O . ALA A 1 94 ? -4.649 -13.440 -1.997 1.00 97.94 94 ALA A O 1
ATOM 672 N N . LYS A 1 95 ? -3.941 -13.333 -4.129 1.00 97.38 95 LYS A N 1
ATOM 673 C CA . LYS A 1 95 ? -3.653 -14.769 -4.254 1.00 97.38 95 LYS A CA 1
ATOM 674 C C . LYS A 1 95 ? -2.597 -15.236 -3.244 1.00 97.38 95 LYS A C 1
ATOM 676 O O . LYS A 1 95 ? -2.813 -16.248 -2.581 1.00 97.38 95 LYS A O 1
ATOM 681 N N . GLU A 1 96 ? -1.486 -14.512 -3.122 1.00 97.38 96 GLU A N 1
ATOM 682 C CA . GLU A 1 96 ? -0.371 -14.877 -2.236 1.00 97.38 96 GLU A CA 1
ATOM 683 C C . GLU A 1 96 ? -0.759 -14.781 -0.749 1.00 97.38 96 GLU A C 1
ATOM 685 O O . GLU A 1 96 ? -0.505 -15.694 0.038 1.00 97.38 96 GLU A O 1
ATOM 690 N N . LEU A 1 97 ? -1.473 -13.716 -0.368 1.00 97.00 97 LEU A N 1
ATOM 691 C CA . LEU A 1 97 ? -1.944 -13.498 1.003 1.00 97.00 97 LEU A CA 1
ATOM 692 C C . LEU A 1 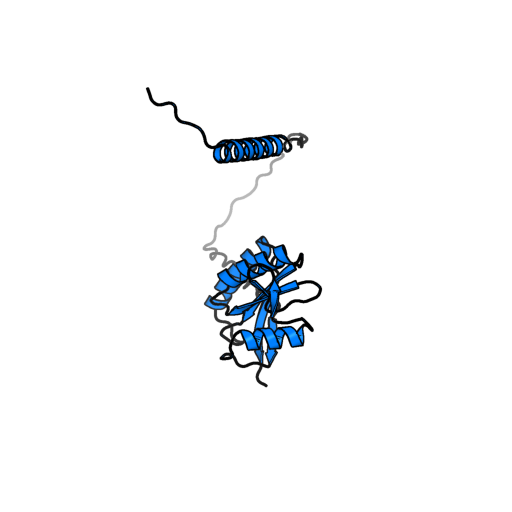97 ? -3.209 -14.294 1.367 1.00 97.00 97 LEU A C 1
ATOM 694 O O . LEU A 1 97 ? -3.624 -14.256 2.527 1.00 97.00 97 LEU A O 1
ATOM 698 N N . ARG A 1 98 ? -3.826 -15.003 0.407 1.00 97.19 98 ARG A N 1
ATOM 699 C CA . ARG A 1 98 ? -5.173 -15.600 0.528 1.00 97.19 98 ARG A CA 1
ATOM 700 C C . ARG A 1 98 ? -6.222 -14.569 0.984 1.00 97.19 98 ARG A C 1
ATOM 702 O O . ARG A 1 98 ? -7.051 -14.852 1.847 1.00 97.19 98 ARG A O 1
ATOM 709 N N . GLY A 1 99 ? -6.128 -13.362 0.431 1.00 96.19 99 GLY A N 1
ATOM 710 C CA . GLY A 1 99 ? -7.045 -12.251 0.671 1.00 96.19 99 GLY A CA 1
ATOM 711 C C . GLY A 1 99 ? -8.190 -12.182 -0.340 1.00 96.19 99 GLY A C 1
ATOM 712 O O . GLY A 1 99 ? -8.141 -12.782 -1.414 1.00 96.19 99 GLY A O 1
ATOM 713 N N . GLU A 1 100 ? -9.211 -11.410 0.012 1.00 96.62 100 GLU A N 1
ATOM 714 C CA . GLU A 1 100 ? -10.310 -11.011 -0.869 1.00 96.62 100 GLU A CA 1
ATOM 715 C C . GLU A 1 100 ? -9.890 -9.770 -1.670 1.00 96.62 100 GLU A C 1
ATOM 717 O O . GLU A 1 100 ? -9.242 -8.881 -1.119 1.00 96.62 100 GLU A O 1
ATOM 722 N N . GLN A 1 101 ? -10.235 -9.707 -2.958 1.00 94.75 101 GLN A N 1
ATOM 723 C CA . GLN A 1 101 ? -9.906 -8.574 -3.834 1.00 94.75 101 GLN A CA 1
ATOM 724 C C . GLN A 1 101 ? -11.129 -7.664 -4.034 1.00 94.75 101 GLN A C 1
ATOM 726 O O . GLN A 1 101 ? -12.258 -8.150 -4.004 1.00 94.75 101 GLN A O 1
ATOM 731 N N . GLU A 1 102 ? -10.905 -6.374 -4.306 1.00 89.75 102 GLU A N 1
ATOM 732 C CA . GLU A 1 102 ? -11.948 -5.412 -4.713 1.00 89.75 102 GLU A CA 1
ATOM 733 C C . GLU A 1 102 ? -13.106 -5.273 -3.699 1.00 89.75 102 GLU A C 1
ATOM 735 O O . GLU A 1 102 ? -14.274 -5.105 -4.061 1.00 89.75 102 GLU A O 1
ATOM 740 N N . PHE A 1 103 ? -12.782 -5.319 -2.404 1.00 91.62 103 PHE A N 1
ATOM 741 C CA . PHE A 1 103 ? -13.766 -5.268 -1.324 1.00 91.62 103 PHE A CA 1
ATOM 742 C C . PHE A 1 103 ? -14.400 -3.871 -1.229 1.00 91.62 103 PHE A C 1
ATOM 744 O O . PHE A 1 103 ? -13.737 -2.886 -0.899 1.00 91.62 103 PHE A O 1
ATOM 751 N N . GLN A 1 104 ? -15.696 -3.784 -1.525 1.00 95.94 104 GLN A N 1
ATOM 752 C CA . GLN A 1 104 ? -16.443 -2.524 -1.556 1.00 95.94 104 GLN A CA 1
ATOM 753 C C . GLN A 1 104 ? -16.726 -1.994 -0.144 1.00 95.94 104 GLN A C 1
ATOM 755 O O . GLN A 1 104 ? -17.141 -2.746 0.739 1.00 95.94 104 GLN A O 1
ATOM 760 N N . ILE A 1 105 ? -16.558 -0.685 0.046 1.00 93.50 105 ILE A N 1
ATOM 761 C CA . ILE A 1 105 ? -16.907 0.040 1.274 1.00 93.50 105 ILE A CA 1
ATOM 762 C C . ILE A 1 105 ? -17.694 1.313 0.933 1.00 93.50 105 ILE A C 1
ATOM 764 O O . ILE A 1 105 ? -17.799 1.713 -0.226 1.00 93.50 105 ILE A O 1
ATOM 768 N N . GLU A 1 106 ? -18.245 1.989 1.940 1.00 90.25 106 GLU A N 1
ATOM 769 C CA . GLU A 1 106 ? -18.765 3.341 1.733 1.00 90.25 106 GLU A CA 1
ATOM 770 C C . GLU A 1 106 ? -17.607 4.294 1.391 1.00 90.25 106 GLU A C 1
ATOM 772 O O . GLU A 1 106 ? -16.644 4.404 2.145 1.00 90.25 106 GLU A O 1
ATOM 777 N N . GLY A 1 107 ? -17.696 4.972 0.243 1.00 87.75 107 GLY A N 1
ATOM 778 C CA . GLY A 1 107 ? -16.699 5.953 -0.200 1.00 87.75 107 GLY A CA 1
ATOM 779 C C . GLY A 1 107 ? -15.483 5.397 -0.952 1.00 87.75 107 GLY A C 1
ATOM 780 O O . GLY A 1 107 ? -14.658 6.192 -1.395 1.00 87.75 107 GLY A O 1
ATOM 781 N N . GLY A 1 108 ? -15.368 4.081 -1.162 1.00 92.06 108 GLY A N 1
ATOM 782 C CA . GLY A 1 108 ? -14.221 3.510 -1.872 1.00 92.06 108 GLY A CA 1
ATOM 783 C C . GLY A 1 108 ? -14.258 1.992 -2.038 1.00 92.06 108 GLY A C 1
ATOM 784 O O . GLY A 1 108 ? -15.271 1.336 -1.798 1.00 92.06 108 GLY A O 1
ATOM 785 N N . ARG A 1 109 ? -13.123 1.425 -2.451 1.00 96.56 109 ARG A N 1
ATOM 786 C CA . ARG A 1 109 ? -12.951 -0.009 -2.685 1.00 96.56 109 ARG A CA 1
ATOM 787 C C . ARG A 1 109 ? -11.527 -0.408 -2.333 1.00 96.56 109 ARG A C 1
ATOM 789 O O . ARG A 1 109 ? -10.595 0.127 -2.910 1.00 96.56 109 ARG A O 1
ATOM 796 N N . ILE A 1 110 ? -11.382 -1.378 -1.442 1.00 97.50 110 ILE A N 1
ATOM 797 C CA . ILE A 1 110 ? -10.087 -1.861 -0.965 1.00 97.50 110 ILE A CA 1
ATOM 798 C C . ILE A 1 110 ? -9.526 -2.870 -1.969 1.00 97.50 110 ILE A C 1
ATOM 800 O O . ILE A 1 110 ? -10.211 -3.840 -2.309 1.00 97.50 110 ILE A O 1
ATOM 804 N N . ASP A 1 111 ? -8.282 -2.678 -2.406 1.00 98.19 111 ASP A N 1
ATOM 805 C CA . ASP A 1 111 ? -7.610 -3.588 -3.339 1.00 98.19 111 ASP A CA 1
ATOM 806 C C . ASP A 1 111 ? -7.529 -5.018 -2.816 1.00 98.19 111 ASP A C 1
ATOM 808 O O . ASP A 1 111 ? -7.950 -5.948 -3.507 1.00 98.19 111 ASP A O 1
ATOM 812 N N . VAL A 1 112 ? -6.987 -5.192 -1.603 1.00 98.56 112 VAL A N 1
ATOM 813 C CA . VAL A 1 112 ? -6.846 -6.501 -0.956 1.00 98.56 112 VAL A CA 1
ATOM 814 C C . VAL A 1 112 ? -7.237 -6.422 0.518 1.00 98.56 112 VAL A C 1
ATOM 816 O O . VAL A 1 112 ? -6.700 -5.637 1.300 1.00 98.56 112 VAL A O 1
ATOM 819 N N . VAL A 1 113 ? -8.143 -7.301 0.937 1.00 98.19 113 VAL A N 1
ATOM 820 C CA . VAL A 1 113 ? -8.554 -7.471 2.332 1.00 98.19 113 VAL A CA 1
ATOM 821 C C . VAL A 1 113 ? -8.098 -8.829 2.844 1.00 98.19 113 VAL A C 1
ATOM 823 O O . VAL A 1 113 ? -8.283 -9.863 2.214 1.00 98.19 113 VAL A O 1
ATOM 826 N N . THR A 1 114 ? -7.525 -8.837 4.043 1.00 98.00 114 THR A N 1
ATOM 827 C CA . THR A 1 114 ? -7.204 -10.061 4.792 1.00 98.00 114 THR A CA 1
ATOM 828 C C . THR A 1 114 ? -7.955 -10.045 6.129 1.00 98.00 114 THR A C 1
ATOM 830 O O . THR A 1 114 ? -8.566 -9.027 6.485 1.00 98.00 114 THR A O 1
ATOM 833 N N . PRO A 1 115 ? -7.903 -11.108 6.955 1.00 97.81 115 PRO A N 1
ATOM 834 C CA . PRO A 1 115 ? -8.484 -11.062 8.296 1.00 97.81 115 PRO A CA 1
ATOM 835 C C . PRO A 1 115 ? -7.971 -9.885 9.146 1.00 97.81 115 PRO A C 1
ATOM 837 O O . PRO A 1 115 ? -8.736 -9.331 9.931 1.00 97.81 115 PRO A O 1
ATOM 840 N N . ARG A 1 116 ? -6.710 -9.459 8.950 1.00 97.81 116 ARG A N 1
ATOM 841 C CA . ARG A 1 116 ? -6.030 -8.445 9.779 1.00 97.81 116 ARG A CA 1
ATOM 842 C C . ARG A 1 116 ? -5.829 -7.080 9.119 1.00 97.81 116 ARG A C 1
ATOM 844 O O . ARG A 1 116 ? -5.766 -6.091 9.845 1.00 97.81 116 ARG A O 1
ATOM 851 N N . PHE A 1 117 ? -5.691 -7.026 7.797 1.00 98.44 117 PHE A N 1
ATOM 852 C CA . PHE A 1 117 ? -5.275 -5.825 7.066 1.00 98.44 117 PHE A CA 1
ATOM 853 C C . PHE A 1 117 ? -6.303 -5.403 6.018 1.00 98.44 117 PHE A C 1
ATOM 855 O O . PHE A 1 117 ? -6.868 -6.259 5.333 1.00 98.44 117 PHE A O 1
ATOM 862 N N . ALA A 1 118 ? -6.488 -4.091 5.892 1.00 98.25 118 ALA A N 1
ATOM 863 C CA . ALA A 1 118 ? -6.983 -3.450 4.681 1.00 98.25 118 ALA A CA 1
ATOM 864 C C . ALA A 1 118 ? -5.752 -2.931 3.930 1.00 98.25 118 ALA A C 1
ATOM 866 O O . ALA A 1 118 ? -4.957 -2.184 4.510 1.00 98.25 118 ALA A O 1
ATOM 867 N N . ILE A 1 119 ? -5.552 -3.403 2.702 1.00 98.62 119 ILE A N 1
ATOM 868 C CA . ILE A 1 119 ? -4.332 -3.187 1.927 1.00 98.62 119 ILE A CA 1
ATOM 869 C C . ILE A 1 119 ? -4.689 -2.408 0.666 1.00 98.62 119 ILE A C 1
ATOM 871 O O . ILE A 1 119 ? -5.520 -2.862 -0.119 1.00 98.62 119 ILE A O 1
ATOM 875 N N . GLU A 1 120 ? -4.028 -1.272 0.491 1.00 98.62 120 GLU A N 1
ATOM 876 C CA . GLU A 1 120 ? -3.990 -0.520 -0.764 1.00 98.62 120 GLU A CA 1
ATOM 877 C C . GLU A 1 120 ? -2.745 -0.921 -1.561 1.00 98.62 120 GLU A C 1
ATOM 879 O O . GLU A 1 120 ? -1.666 -1.062 -0.970 1.00 98.62 120 GLU A O 1
ATOM 884 N N . VAL A 1 121 ? -2.875 -1.125 -2.874 1.00 98.62 121 VAL A N 1
ATOM 885 C CA . VAL A 1 121 ? -1.787 -1.585 -3.747 1.00 98.62 121 VAL A CA 1
ATOM 886 C C . VAL A 1 121 ? -1.503 -0.525 -4.800 1.00 98.62 121 VAL A C 1
ATOM 888 O O . VAL A 1 121 ? -2.295 -0.307 -5.704 1.00 98.62 121 VAL A O 1
ATOM 891 N N . ASP A 1 122 ? -0.340 0.116 -4.717 1.00 98.31 122 ASP A N 1
ATOM 892 C CA . ASP A 1 122 ? -0.063 1.283 -5.552 1.00 98.31 122 ASP A CA 1
ATOM 893 C C . ASP A 1 122 ? 1.380 1.322 -6.064 1.00 98.31 122 ASP A C 1
ATOM 895 O O . ASP A 1 122 ? 2.304 0.795 -5.448 1.00 98.31 122 ASP A O 1
ATOM 899 N N . PHE A 1 123 ? 1.611 1.989 -7.188 1.00 97.94 123 PHE A N 1
ATOM 900 C CA . PHE A 1 123 ? 2.949 2.314 -7.661 1.00 97.94 123 PHE A CA 1
ATOM 901 C C . PHE A 1 123 ? 3.662 3.255 -6.692 1.00 97.94 123 PHE A C 1
ATOM 903 O O . PHE A 1 123 ? 3.094 4.251 -6.248 1.00 97.94 123 PHE A O 1
ATOM 910 N N . LEU A 1 124 ? 4.960 3.028 -6.464 1.00 97.62 124 LEU A N 1
ATOM 911 C CA . LEU A 1 124 ? 5.785 3.855 -5.574 1.00 97.62 124 LEU A CA 1
ATOM 912 C C . LEU A 1 124 ? 5.629 5.370 -5.817 1.00 97.62 124 LEU A C 1
ATOM 914 O O . LEU A 1 124 ? 5.595 6.140 -4.867 1.00 97.62 124 LEU A O 1
ATOM 918 N N . ARG A 1 125 ? 5.466 5.814 -7.071 1.00 96.69 125 ARG A N 1
ATOM 919 C CA . ARG A 1 125 ? 5.267 7.237 -7.424 1.00 96.69 125 ARG A CA 1
ATOM 920 C C . ARG A 1 125 ? 3.977 7.872 -6.861 1.00 96.69 125 ARG A C 1
ATOM 922 O O . ARG A 1 125 ? 3.928 9.091 -6.741 1.00 96.69 125 ARG A O 1
ATOM 929 N N . LYS A 1 126 ? 2.958 7.073 -6.523 1.00 97.88 126 LYS A N 1
ATOM 930 C CA . LYS A 1 126 ? 1.646 7.493 -5.991 1.00 97.88 126 LYS A CA 1
ATOM 931 C C . LYS A 1 126 ? 1.532 7.321 -4.463 1.00 97.88 126 LYS A C 1
ATOM 933 O O . LYS A 1 126 ? 0.461 7.521 -3.905 1.00 97.88 126 LYS A O 1
ATOM 938 N N . TRP A 1 127 ? 2.627 7.018 -3.750 1.00 97.75 127 TRP A N 1
ATOM 939 C CA . TRP A 1 127 ? 2.617 6.642 -2.320 1.00 97.75 127 TRP A CA 1
ATOM 940 C C . TRP A 1 127 ? 1.798 7.547 -1.375 1.00 97.75 127 TRP A C 1
ATOM 942 O O . TRP A 1 127 ? 1.260 7.058 -0.382 1.00 97.75 127 TRP A O 1
ATOM 952 N N . HIS A 1 128 ? 1.684 8.847 -1.671 1.00 97.62 128 HIS A N 1
ATOM 953 C CA . HIS A 1 128 ? 0.851 9.793 -0.919 1.00 97.62 128 HIS A CA 1
ATOM 954 C C . HIS A 1 128 ? -0.644 9.416 -0.951 1.00 97.62 128 HIS A C 1
ATOM 956 O O . HIS A 1 128 ? -1.309 9.447 0.084 1.00 97.62 128 HIS A O 1
ATOM 962 N N . GLU A 1 129 ? -1.159 9.045 -2.129 1.00 97.69 129 GLU A N 1
ATOM 963 C CA . GLU A 1 129 ? -2.538 8.584 -2.335 1.00 97.69 129 GLU A CA 1
ATOM 964 C C . GLU A 1 129 ? -2.742 7.247 -1.616 1.00 97.69 129 GLU A C 1
ATOM 966 O O . GLU A 1 129 ? -3.685 7.103 -0.834 1.00 97.69 129 GLU A O 1
ATOM 971 N N . GLY A 1 130 ? -1.790 6.320 -1.779 1.00 97.56 130 GLY A N 1
ATOM 972 C CA . GLY A 1 130 ? -1.800 5.018 -1.115 1.00 97.56 130 GLY A CA 1
ATOM 973 C C . GLY A 1 130 ? -1.907 5.103 0.416 1.00 97.56 130 GLY A C 1
ATOM 974 O O . GLY A 1 130 ? -2.731 4.423 1.028 1.00 97.56 130 GLY A O 1
ATOM 975 N N . ILE A 1 131 ? -1.131 5.993 1.051 1.00 97.69 131 ILE A N 1
ATOM 976 C CA . ILE A 1 131 ? -1.203 6.249 2.502 1.00 97.69 131 ILE A CA 1
ATOM 977 C C . ILE A 1 131 ? -2.585 6.766 2.924 1.00 97.69 131 ILE A C 1
ATOM 979 O O . ILE A 1 131 ? -3.137 6.290 3.921 1.00 97.69 131 ILE A O 1
ATOM 983 N N . GLY A 1 132 ? -3.153 7.721 2.182 1.00 97.31 132 GLY A N 1
ATOM 984 C CA . GLY A 1 132 ? -4.472 8.281 2.486 1.00 97.31 132 GLY A CA 1
ATOM 985 C C . GLY A 1 132 ? -5.584 7.234 2.398 1.00 97.31 132 GLY A C 1
ATOM 986 O O . GLY A 1 132 ? -6.415 7.129 3.304 1.00 97.31 132 GLY A O 1
ATOM 987 N N . GLN A 1 133 ? -5.557 6.416 1.345 1.00 97.62 133 GLN A N 1
ATOM 988 C CA . GLN A 1 133 ? -6.533 5.350 1.122 1.00 97.62 133 GLN A CA 1
ATOM 989 C C . GLN A 1 133 ? -6.422 4.245 2.180 1.00 97.62 133 GLN A C 1
ATOM 991 O O . GLN A 1 133 ? -7.421 3.933 2.828 1.00 97.62 133 GLN A O 1
ATOM 996 N N . ALA A 1 134 ? -5.217 3.747 2.481 1.00 97.69 134 ALA A N 1
ATOM 997 C CA . ALA A 1 134 ? -5.023 2.736 3.523 1.00 97.69 134 ALA A CA 1
ATOM 998 C C . ALA A 1 134 ? -5.547 3.183 4.904 1.00 97.69 134 ALA A C 1
ATOM 1000 O O . ALA A 1 134 ? -6.168 2.388 5.615 1.00 97.69 134 ALA A O 1
ATOM 1001 N N . LEU A 1 135 ? -5.348 4.455 5.282 1.00 97.69 135 LEU A N 1
ATOM 1002 C CA . LEU A 1 135 ? -5.898 5.026 6.520 1.00 97.69 1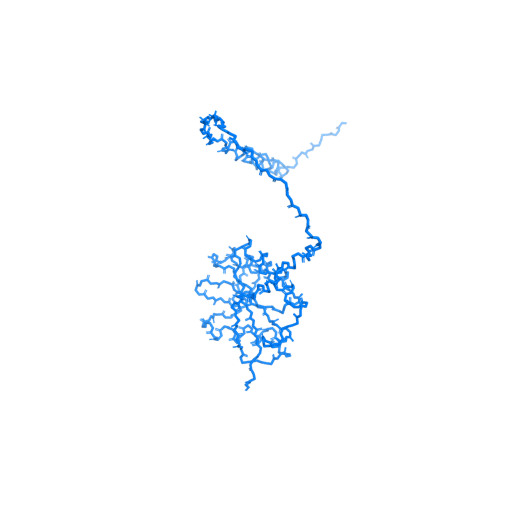35 LEU A CA 1
ATOM 1003 C C . LEU A 1 135 ? -7.433 5.096 6.503 1.00 97.69 135 LEU A C 1
ATOM 1005 O O . LEU A 1 135 ? -8.076 4.709 7.483 1.00 97.69 135 LEU A O 1
ATOM 1009 N N . HIS A 1 136 ? -8.029 5.553 5.399 1.00 97.06 136 HIS A N 1
ATOM 1010 C CA . HIS A 1 136 ? -9.485 5.593 5.237 1.00 97.06 136 HIS A CA 1
ATOM 1011 C C . HIS A 1 136 ? -10.106 4.186 5.308 1.00 97.06 136 HIS A C 1
ATOM 1013 O O . HIS A 1 136 ? -11.117 3.986 5.988 1.00 97.06 136 HIS A O 1
ATOM 1019 N N . TYR A 1 137 ? -9.476 3.194 4.683 1.00 97.44 137 TYR A N 1
ATOM 1020 C CA . TYR A 1 137 ? -9.960 1.815 4.661 1.00 97.44 137 TYR A CA 1
ATOM 1021 C C . TYR A 1 137 ? -9.861 1.150 6.035 1.00 97.44 137 TYR A C 1
ATOM 1023 O O . TYR A 1 137 ? -10.824 0.536 6.491 1.00 97.44 137 TYR A O 1
ATOM 1031 N N . ALA A 1 138 ? -8.751 1.351 6.750 1.00 95.88 138 ALA A N 1
ATOM 1032 C CA . ALA A 1 138 ? -8.604 0.912 8.135 1.00 95.88 138 ALA A CA 1
ATOM 1033 C C . ALA A 1 138 ? -9.685 1.499 9.056 1.00 95.88 138 ALA A C 1
ATOM 1035 O O . ALA A 1 138 ? -10.290 0.761 9.836 1.00 95.88 138 ALA A O 1
ATOM 1036 N N . SER A 1 139 ? -9.966 2.801 8.923 1.00 95.69 139 SER A N 1
ATOM 1037 C CA . SER A 1 139 ? -11.047 3.483 9.649 1.00 95.69 139 SER A CA 1
ATOM 1038 C C . SER A 1 139 ? -12.421 2.870 9.344 1.00 95.69 139 SER A C 1
ATOM 1040 O O . SER A 1 139 ? -13.217 2.640 10.251 1.00 95.69 139 SER A O 1
ATOM 1042 N N . SER A 1 140 ? -12.672 2.533 8.075 1.00 95.69 140 SER A N 1
ATOM 1043 C CA . SER A 1 140 ? -13.964 2.017 7.601 1.00 95.69 140 SER A CA 1
ATOM 1044 C C . SER A 1 140 ? -14.211 0.542 7.945 1.00 95.69 140 SER A C 1
ATOM 1046 O O . SER A 1 140 ? -15.362 0.133 8.073 1.00 95.69 140 SER A O 1
ATOM 1048 N N . THR A 1 141 ? -13.161 -0.273 8.113 1.00 95.75 141 THR A N 1
ATOM 1049 C CA . THR A 1 141 ? -13.296 -1.723 8.372 1.00 95.75 141 THR A CA 1
ATOM 1050 C C . THR A 1 141 ? -12.811 -2.183 9.749 1.00 95.75 141 THR A C 1
ATOM 1052 O O . THR A 1 141 ? -12.901 -3.373 10.050 1.00 95.75 141 THR A O 1
ATOM 1055 N N . GLY A 1 142 ? -12.201 -1.305 10.552 1.00 96.56 142 GLY A N 1
ATOM 1056 C CA . GLY A 1 142 ? -11.542 -1.672 11.815 1.00 96.56 142 GLY A CA 1
ATOM 1057 C C . GLY A 1 142 ? -10.307 -2.574 11.651 1.00 96.56 142 GLY A C 1
ATOM 1058 O O . GLY A 1 142 ? -9.866 -3.203 12.614 1.00 96.56 142 GLY A O 1
ATOM 1059 N N . LYS A 1 143 ? -9.757 -2.675 10.433 1.00 97.94 143 LYS A N 1
ATOM 1060 C CA . LYS A 1 143 ? -8.558 -3.478 10.123 1.00 97.94 143 LYS A CA 1
ATOM 1061 C C . LYS A 1 143 ? -7.307 -2.612 10.245 1.00 97.94 143 LYS A C 1
ATOM 1063 O O . LYS A 1 143 ? -7.387 -1.390 10.277 1.00 97.94 143 LYS A O 1
ATOM 1068 N N . LEU A 1 144 ? -6.134 -3.237 10.299 1.00 98.44 144 LEU A N 1
ATOM 1069 C CA . LEU A 1 144 ? -4.873 -2.499 10.295 1.00 98.44 144 LEU A CA 1
ATOM 1070 C C . LEU A 1 144 ? -4.593 -1.922 8.891 1.00 98.44 144 LEU A C 1
ATOM 1072 O O . LEU A 1 144 ? -4.727 -2.668 7.917 1.00 98.44 144 LEU A O 1
ATOM 1076 N N . PRO A 1 145 ? -4.171 -0.649 8.775 1.00 98.50 145 PRO A N 1
ATOM 1077 C CA . PRO A 1 145 ? -3.812 -0.051 7.494 1.00 98.50 145 PRO A CA 1
ATOM 1078 C C . PRO A 1 145 ? -2.508 -0.654 6.969 1.00 98.50 145 PRO A C 1
ATOM 1080 O O . PRO A 1 145 ? -1.521 -0.765 7.707 1.00 98.50 145 PRO A O 1
ATOM 1083 N N . MET A 1 146 ? -2.490 -1.008 5.688 1.00 98.62 146 MET A N 1
ATOM 1084 C CA . MET A 1 146 ? -1.288 -1.415 4.970 1.00 98.62 146 MET A CA 1
ATOM 1085 C C . MET A 1 146 ? -1.245 -0.763 3.587 1.00 98.62 146 MET A C 1
ATOM 1087 O O . MET A 1 146 ? -2.265 -0.680 2.909 1.00 98.62 146 MET A O 1
ATOM 1091 N N . VAL A 1 147 ? -0.053 -0.351 3.164 1.00 98.50 147 VAL A N 1
ATOM 1092 C CA . VAL A 1 147 ? 0.233 0.046 1.782 1.00 98.50 147 VAL A CA 1
ATOM 1093 C C . VAL A 1 147 ? 1.243 -0.944 1.215 1.00 98.50 147 VAL A C 1
ATOM 1095 O O . VAL A 1 147 ? 2.284 -1.192 1.830 1.00 98.50 147 VAL A O 1
ATOM 1098 N N . ALA A 1 148 ? 0.932 -1.515 0.056 1.00 98.50 148 ALA A N 1
ATOM 1099 C CA . ALA A 1 148 ? 1.822 -2.376 -0.703 1.00 98.50 148 ALA A CA 1
ATOM 1100 C C . ALA A 1 148 ? 2.319 -1.619 -1.944 1.00 98.50 148 ALA A C 1
ATOM 1102 O O . ALA A 1 148 ? 1.555 -1.381 -2.877 1.00 98.50 148 ALA A O 1
ATOM 1103 N N . LEU A 1 149 ? 3.588 -1.203 -1.939 1.00 98.44 149 LEU A N 1
ATOM 1104 C CA . LEU A 1 149 ? 4.158 -0.351 -2.983 1.00 98.44 149 LEU A CA 1
ATOM 1105 C C . LEU A 1 149 ? 4.876 -1.162 -4.060 1.00 98.44 149 LEU A C 1
ATOM 1107 O O . LEU A 1 149 ? 5.871 -1.831 -3.786 1.00 98.44 149 LEU A O 1
ATOM 1111 N N . ILE A 1 150 ? 4.401 -1.042 -5.297 1.00 97.56 150 ILE A N 1
ATOM 1112 C CA . ILE A 1 150 ? 5.024 -1.598 -6.497 1.00 97.56 150 ILE A CA 1
ATOM 1113 C C . ILE A 1 150 ? 6.282 -0.785 -6.814 1.00 97.56 150 ILE A C 1
ATOM 1115 O O . ILE A 1 150 ? 6.208 0.417 -7.104 1.00 97.56 150 ILE A O 1
ATOM 1119 N N . LEU A 1 151 ? 7.439 -1.444 -6.754 1.00 94.75 151 LEU A N 1
ATOM 1120 C CA . LEU A 1 151 ? 8.720 -0.849 -7.120 1.00 94.75 151 LEU A CA 1
ATOM 1121 C C . LEU A 1 151 ? 8.822 -0.676 -8.650 1.00 94.75 151 LEU A C 1
ATOM 1123 O O . LEU A 1 151 ? 8.397 -1.563 -9.390 1.00 94.75 151 LEU A O 1
ATOM 1127 N N . PRO A 1 152 ? 9.416 0.429 -9.144 1.00 89.88 152 PRO A N 1
ATOM 1128 C CA . PRO A 1 152 ? 9.636 0.649 -10.580 1.00 89.88 152 PRO A CA 1
ATOM 1129 C C . PRO A 1 152 ? 10.775 -0.212 -11.156 1.00 89.88 152 PRO A C 1
ATOM 1131 O O . PRO A 1 152 ? 11.008 -0.217 -12.360 1.00 89.88 152 PRO A O 1
ATOM 1134 N N . GLU A 1 153 ? 11.510 -0.902 -10.287 1.00 84.50 153 GLU A N 1
ATOM 1135 C CA . GLU A 1 153 ? 12.723 -1.663 -10.567 1.00 84.50 153 GLU A CA 1
ATOM 1136 C C . GLU A 1 153 ? 12.756 -2.923 -9.682 1.00 84.50 153 GLU A C 1
ATOM 1138 O O . GLU A 1 153 ? 12.023 -3.034 -8.693 1.00 84.50 153 GLU A O 1
ATOM 1143 N N . SER A 1 154 ? 13.587 -3.907 -10.034 1.00 81.12 154 SER A N 1
ATOM 1144 C CA . SER A 1 154 ? 13.735 -5.119 -9.218 1.00 81.12 154 SER A CA 1
ATOM 1145 C C . SER A 1 154 ? 14.316 -4.787 -7.838 1.00 81.12 154 SER A C 1
ATOM 1147 O O . SER A 1 154 ? 15.231 -3.969 -7.739 1.00 81.12 154 SER A O 1
ATOM 1149 N N . ALA A 1 155 ? 13.890 -5.489 -6.787 1.00 79.44 155 ALA A N 1
ATOM 1150 C CA . ALA A 1 155 ? 14.391 -5.289 -5.423 1.00 79.44 155 ALA A CA 1
ATOM 1151 C C . ALA A 1 155 ? 15.908 -5.541 -5.268 1.00 79.44 155 ALA A C 1
ATOM 1153 O O . ALA A 1 155 ? 16.519 -5.110 -4.295 1.00 79.44 155 ALA A O 1
ATOM 1154 N N . GLN A 1 156 ? 16.524 -6.216 -6.243 1.00 79.38 156 GLN A N 1
ATOM 1155 C CA . GLN A 1 156 ? 17.964 -6.480 -6.317 1.00 79.38 156 GLN A CA 1
ATOM 1156 C C . GLN A 1 156 ? 18.769 -5.290 -6.878 1.00 79.38 156 GLN A C 1
ATOM 1158 O O . GLN A 1 156 ? 19.994 -5.283 -6.797 1.00 79.38 156 GLN A O 1
ATOM 1163 N N . SER A 1 157 ? 18.099 -4.285 -7.453 1.00 83.81 157 SER A N 1
ATOM 1164 C CA . SER A 1 157 ? 18.708 -3.133 -8.125 1.00 83.81 157 SER A CA 1
ATOM 1165 C C . SER A 1 157 ? 17.897 -1.865 -7.835 1.00 83.81 157 SER A C 1
ATOM 1167 O O . SER A 1 157 ? 17.359 -1.240 -8.738 1.00 83.81 157 SER A O 1
ATOM 1169 N N . ILE A 1 158 ? 17.779 -1.510 -6.552 1.00 88.25 158 ILE A N 1
ATOM 1170 C CA . ILE A 1 158 ? 17.081 -0.295 -6.110 1.00 88.25 158 ILE A CA 1
ATOM 1171 C C . ILE A 1 158 ? 18.025 0.913 -6.205 1.00 88.25 158 ILE A C 1
ATOM 1173 O O . ILE A 1 158 ? 19.134 0.884 -5.666 1.00 88.25 158 ILE A O 1
ATOM 1177 N N . SER A 1 159 ? 17.585 1.984 -6.866 1.00 90.88 159 SER A N 1
ATOM 1178 C CA . SER A 1 159 ? 18.365 3.215 -7.028 1.00 90.88 159 SER A CA 1
ATOM 1179 C C . SER A 1 159 ? 18.492 4.030 -5.728 1.00 90.88 159 SER A C 1
ATOM 1181 O O . SER A 1 159 ? 17.665 3.931 -4.819 1.00 90.88 159 SER A O 1
ATOM 1183 N N . ALA A 1 160 ? 19.502 4.905 -5.640 1.00 90.88 160 ALA A N 1
ATOM 1184 C CA . ALA A 1 160 ? 19.698 5.765 -4.468 1.00 90.88 160 ALA A CA 1
ATOM 1185 C C . ALA A 1 160 ? 18.504 6.707 -4.199 1.00 90.88 160 ALA A C 1
ATOM 1187 O O . ALA A 1 160 ? 18.080 6.837 -3.052 1.00 90.88 160 ALA A O 1
ATOM 1188 N N . SER A 1 161 ? 17.900 7.300 -5.238 1.00 91.25 161 SER A N 1
ATOM 1189 C CA . SER A 1 161 ? 16.718 8.163 -5.080 1.00 91.25 161 SER A CA 1
ATOM 1190 C C . SER A 1 161 ? 15.474 7.369 -4.669 1.00 91.25 161 SER A C 1
ATOM 1192 O O . SER A 1 161 ? 14.632 7.865 -3.912 1.00 91.25 161 SER A O 1
ATOM 1194 N N . THR A 1 162 ? 15.379 6.109 -5.102 1.00 93.19 162 THR A N 1
ATOM 1195 C CA . THR A 1 162 ? 14.354 5.168 -4.642 1.00 93.19 162 THR A CA 1
ATOM 1196 C C . THR A 1 162 ? 14.535 4.873 -3.148 1.00 93.19 162 THR A C 1
ATOM 1198 O O . THR A 1 162 ? 13.562 4.944 -2.402 1.00 93.19 162 THR A O 1
ATOM 1201 N N . LEU A 1 163 ? 15.764 4.630 -2.673 1.00 92.81 163 LEU A N 1
ATOM 1202 C CA . LEU A 1 163 ? 16.062 4.409 -1.247 1.00 92.81 163 LEU A CA 1
ATOM 1203 C C . LEU A 1 163 ? 15.767 5.635 -0.369 1.00 92.81 163 LEU A C 1
ATOM 1205 O O . LEU A 1 163 ? 15.196 5.480 0.712 1.00 92.81 163 LEU A O 1
ATOM 1209 N N . GLU A 1 164 ? 16.099 6.848 -0.817 1.00 93.31 164 GLU A N 1
ATOM 1210 C CA . GLU A 1 164 ? 15.735 8.092 -0.117 1.00 93.31 164 GLU A CA 1
ATOM 1211 C C . GLU A 1 164 ? 14.210 8.239 0.004 1.00 93.31 164 GLU A C 1
ATOM 1213 O O . GLU A 1 164 ? 13.682 8.514 1.086 1.00 93.31 164 GLU A O 1
ATOM 1218 N N . THR A 1 165 ? 13.491 7.970 -1.091 1.00 95.69 165 THR A N 1
ATOM 1219 C CA . THR A 1 165 ? 12.021 7.987 -1.135 1.00 95.69 165 THR A CA 1
ATOM 1220 C C . THR A 1 165 ? 11.426 6.945 -0.186 1.00 95.69 165 THR A C 1
ATOM 1222 O O . THR A 1 165 ? 10.551 7.267 0.615 1.00 95.69 165 THR A O 1
ATOM 1225 N N . LEU A 1 166 ? 11.930 5.709 -0.207 1.00 96.12 166 LEU A N 1
ATOM 1226 C CA . LEU A 1 166 ? 11.483 4.637 0.685 1.00 96.12 166 LEU A CA 1
ATOM 1227 C C . LEU A 1 166 ? 11.770 4.945 2.161 1.00 96.12 166 LEU A C 1
ATOM 1229 O O . LEU A 1 166 ? 10.931 4.654 3.008 1.00 96.12 166 LEU A O 1
ATOM 1233 N N . SER A 1 167 ? 12.895 5.596 2.471 1.00 95.12 167 SER A N 1
ATOM 1234 C CA . SER A 1 167 ? 13.241 6.021 3.838 1.00 95.12 167 SER A CA 1
ATOM 1235 C C . SER A 1 167 ? 12.271 7.084 4.375 1.00 95.12 167 SER A C 1
ATOM 1237 O O . SER A 1 167 ? 11.885 7.056 5.546 1.00 95.12 167 SER A O 1
ATOM 1239 N N . LEU A 1 168 ? 11.832 8.014 3.516 1.00 96.06 168 LEU A N 1
ATOM 1240 C CA . LEU A 1 168 ? 10.778 8.977 3.847 1.00 96.06 168 LEU A CA 1
ATOM 1241 C C . LEU A 1 168 ? 9.437 8.271 4.102 1.00 96.06 168 LEU A C 1
ATOM 1243 O O . LEU A 1 168 ? 8.773 8.566 5.099 1.00 96.06 168 LEU A O 1
ATOM 1247 N N . ILE A 1 169 ? 9.055 7.343 3.221 1.00 97.19 169 ILE A N 1
ATOM 1248 C CA . ILE A 1 169 ? 7.792 6.601 3.313 1.00 97.19 169 ILE A CA 1
ATOM 1249 C C . ILE A 1 169 ? 7.762 5.728 4.569 1.00 97.19 169 ILE A C 1
ATOM 1251 O O . ILE A 1 169 ? 6.766 5.761 5.285 1.00 97.19 169 ILE A O 1
ATOM 1255 N N . GLU A 1 170 ? 8.833 4.989 4.879 1.00 96.06 170 GLU A N 1
ATOM 1256 C CA . GLU A 1 170 ? 8.910 4.149 6.082 1.00 96.06 170 GLU A CA 1
ATOM 1257 C C . GLU A 1 170 ? 8.695 4.979 7.350 1.00 96.06 170 GLU A C 1
ATOM 1259 O O . GLU A 1 170 ? 7.871 4.611 8.191 1.00 96.06 170 GLU A O 1
ATOM 1264 N N . ARG A 1 171 ? 9.375 6.129 7.468 1.00 95.50 171 ARG A N 1
ATOM 1265 C CA . ARG A 1 171 ? 9.209 7.037 8.610 1.00 95.50 171 ARG A CA 1
ATOM 1266 C C . ARG A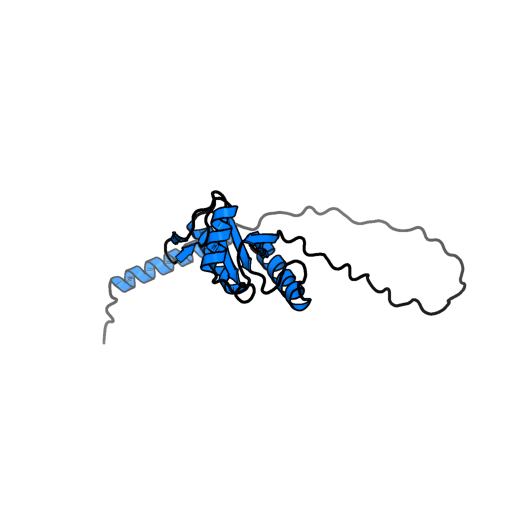 1 171 ? 7.751 7.477 8.766 1.00 95.50 171 ARG A C 1
ATOM 1268 O O . ARG A 1 171 ? 7.181 7.308 9.841 1.00 95.50 171 ARG A O 1
ATOM 1275 N N . LEU A 1 172 ? 7.139 7.994 7.698 1.00 96.62 172 LEU A N 1
ATOM 1276 C CA . LEU A 1 172 ? 5.762 8.499 7.734 1.00 96.62 172 LEU A CA 1
ATOM 1277 C C . LEU A 1 172 ? 4.738 7.381 7.988 1.00 96.62 172 LEU A C 1
ATOM 1279 O O . LEU A 1 172 ? 3.822 7.549 8.793 1.00 96.62 172 LEU A O 1
ATOM 1283 N N . ALA A 1 173 ? 4.910 6.219 7.356 1.00 96.50 173 ALA A N 1
ATOM 1284 C CA . ALA A 1 173 ? 4.070 5.050 7.588 1.00 96.50 173 ALA A CA 1
ATOM 1285 C C . ALA A 1 173 ? 4.169 4.578 9.048 1.00 96.50 173 ALA A C 1
ATOM 1287 O O . ALA A 1 173 ? 3.143 4.331 9.682 1.00 96.50 173 ALA A O 1
ATOM 1288 N N . SER A 1 174 ? 5.381 4.525 9.609 1.00 95.44 174 SER A N 1
ATOM 1289 C CA . SER A 1 174 ? 5.637 4.139 11.002 1.00 95.44 174 SER A CA 1
ATOM 1290 C C . SER A 1 174 ? 4.998 5.108 12.005 1.00 95.44 174 SER A C 1
ATOM 1292 O O . SER A 1 174 ? 4.284 4.668 12.911 1.00 95.44 174 SER A O 1
ATOM 1294 N N . GLU A 1 175 ? 5.148 6.423 11.799 1.00 96.62 175 GLU A N 1
ATOM 1295 C CA . GLU A 1 175 ? 4.503 7.471 12.608 1.00 96.62 175 GLU A CA 1
ATOM 1296 C C . GLU A 1 175 ? 2.970 7.322 12.633 1.00 96.62 175 GLU A C 1
ATOM 1298 O O . GLU A 1 175 ? 2.348 7.412 13.694 1.00 96.62 175 GLU A O 1
ATOM 1303 N N . GLN A 1 176 ? 2.363 7.006 11.483 1.00 96.25 176 GLN A N 1
ATOM 1304 C CA . GLN A 1 176 ? 0.920 6.759 11.347 1.00 96.25 176 GLN A CA 1
ATOM 1305 C C . GLN A 1 176 ? 0.502 5.303 11.653 1.00 96.25 176 GLN A C 1
ATOM 1307 O O . GLN A 1 176 ? -0.671 4.951 11.537 1.00 96.25 176 GLN A O 1
ATOM 1312 N N . ARG A 1 177 ? 1.440 4.444 12.084 1.00 97.31 177 ARG A N 1
ATOM 1313 C CA . ARG A 1 177 ? 1.269 3.000 12.367 1.00 97.31 177 ARG A CA 1
ATOM 1314 C C . ARG A 1 177 ? 0.790 2.143 11.183 1.00 97.31 177 ARG A C 1
ATOM 1316 O O . ARG A 1 177 ? 0.355 1.004 11.389 1.00 97.31 177 ARG A O 1
ATOM 1323 N N . ILE A 1 178 ? 0.926 2.648 9.963 1.00 97.94 178 ILE A N 1
ATOM 1324 C CA . ILE A 1 178 ? 0.661 1.951 8.703 1.00 97.94 178 ILE A CA 1
ATOM 1325 C C . ILE A 1 178 ? 1.727 0.871 8.497 1.00 97.94 178 ILE A C 1
ATOM 1327 O O . ILE A 1 178 ? 2.905 1.075 8.789 1.00 97.94 178 ILE A O 1
ATOM 1331 N N . ARG A 1 179 ? 1.328 -0.313 8.024 1.00 98.06 179 ARG A N 1
ATOM 1332 C CA . ARG A 1 179 ? 2.287 -1.332 7.576 1.00 98.06 179 ARG A CA 1
ATOM 1333 C C . ARG A 1 179 ? 2.696 -1.068 6.135 1.00 98.06 179 ARG A C 1
ATOM 1335 O O . ARG A 1 179 ? 1.847 -0.835 5.286 1.00 98.06 179 ARG A O 1
ATOM 1342 N N . LEU A 1 180 ? 3.992 -1.143 5.875 1.00 97.75 180 LEU A N 1
ATOM 1343 C CA . LEU A 1 180 ? 4.553 -1.044 4.537 1.00 97.75 180 LEU A CA 1
ATOM 1344 C C . LEU A 1 180 ? 4.956 -2.440 4.057 1.00 97.75 180 LEU A C 1
ATOM 1346 O O . LEU A 1 180 ? 5.520 -3.217 4.828 1.00 97.75 180 LEU A O 1
ATOM 1350 N N . LEU A 1 181 ? 4.654 -2.741 2.799 1.00 98.06 181 LEU A N 1
ATOM 1351 C CA . LEU A 1 181 ? 5.116 -3.915 2.066 1.00 98.06 181 LEU A CA 1
ATOM 1352 C C . LEU A 1 181 ? 5.640 -3.431 0.711 1.00 98.06 181 LEU A C 1
ATOM 1354 O O . LEU A 1 181 ? 4.993 -2.609 0.071 1.00 98.06 181 LEU A O 1
ATOM 1358 N N . LEU A 1 182 ? 6.791 -3.921 0.263 1.00 97.44 182 LEU A N 1
ATOM 1359 C CA . LEU A 1 182 ? 7.274 -3.660 -1.094 1.00 97.44 182 LEU A CA 1
ATOM 1360 C C . LEU A 1 182 ? 6.904 -4.825 -2.004 1.00 97.44 182 LEU A C 1
ATOM 1362 O O . LEU A 1 182 ? 7.029 -5.984 -1.609 1.00 97.44 182 LEU A O 1
ATOM 1366 N N . LEU A 1 183 ? 6.468 -4.524 -3.222 1.00 97.06 183 LEU A N 1
ATOM 1367 C CA . LEU A 1 183 ? 6.175 -5.508 -4.257 1.00 97.06 183 LEU A CA 1
ATOM 1368 C C . LEU A 1 183 ? 7.214 -5.382 -5.370 1.00 97.06 183 LEU A C 1
ATOM 1370 O O . LEU A 1 183 ? 7.499 -4.282 -5.846 1.00 97.06 183 LEU A O 1
ATOM 1374 N N . SER A 1 184 ? 7.776 -6.513 -5.789 1.00 94.88 184 SER A N 1
ATOM 1375 C CA . SER A 1 184 ? 8.774 -6.572 -6.860 1.00 94.88 184 SER A CA 1
ATOM 1376 C C . SER A 1 184 ? 8.399 -7.649 -7.884 1.00 94.88 184 SER A C 1
ATOM 1378 O O . SER A 1 184 ? 7.815 -8.665 -7.492 1.00 94.88 184 SER A O 1
ATOM 1380 N N . PRO A 1 185 ? 8.674 -7.454 -9.186 1.00 93.19 185 PRO A N 1
ATOM 1381 C CA . PRO A 1 185 ? 8.291 -8.424 -10.200 1.00 93.19 185 PRO A CA 1
ATOM 1382 C C . PRO A 1 185 ? 9.249 -9.615 -10.175 1.00 93.19 185 PRO A C 1
ATOM 1384 O O . PRO A 1 185 ? 10.461 -9.463 -10.019 1.00 93.19 185 PRO A O 1
ATOM 1387 N N . ARG A 1 186 ? 8.699 -10.810 -10.369 1.00 89.31 186 ARG A N 1
ATOM 1388 C CA . ARG A 1 186 ? 9.440 -12.058 -10.538 1.00 89.31 186 ARG A CA 1
ATOM 1389 C C . ARG A 1 186 ? 8.965 -12.733 -11.812 1.00 89.31 186 ARG A C 1
ATOM 1391 O O . ARG A 1 186 ? 7.792 -13.081 -11.927 1.00 89.31 186 ARG A O 1
ATOM 1398 N N . ASN A 1 187 ? 9.904 -12.922 -12.735 1.00 76.88 187 ASN A N 1
ATOM 1399 C CA . ASN A 1 187 ? 9.649 -13.505 -14.047 1.00 76.88 187 ASN A CA 1
ATOM 1400 C C . ASN A 1 187 ? 9.022 -14.901 -13.915 1.00 76.88 187 ASN A C 1
ATOM 1402 O O . ASN A 1 187 ? 9.585 -15.790 -13.268 1.00 76.88 187 ASN A O 1
ATOM 1406 N N . CYS A 1 188 ? 7.865 -15.054 -14.550 1.00 74.50 188 CYS A N 1
ATOM 1407 C CA . CYS A 1 188 ? 7.048 -16.252 -14.676 1.00 74.50 188 CYS A CA 1
ATOM 1408 C C . CYS A 1 188 ? 6.214 -16.151 -15.970 1.00 74.50 188 CYS A C 1
ATOM 1410 O O . CYS A 1 188 ? 5.656 -17.197 -16.364 1.00 74.50 188 CYS A O 1
#

Foldseek 3Di:
DDDDDDDPVNVVVVVVVVVVVVVVVVVVVPDDDDDDDDDDDDDDDDDDDDDDDDDDDDDDPPPPPPPVPPPPAAEDAFADDLPDDQLVVLVRVCVVQVWDAQPDFVPGTFGTDDPAAREHEEELVCLVVRLVVQVVVCVGPVHAREYEYEYSAAPVDQDPVNVVSVVVSVVVCVVVVYRYYYYGYDHD

Sequence (188 aa):
MARVAIDPAGAKLMRYLALAIGIAVLASAAMRFVAAPTAPVTPQVPTAQGGPTQQPQGSPVAQVPTAMTALLLPTLELCVSVDDLEARWSKALAKELRGEQEFQIEGGRIDVVTPRFAIEVDFLRKWHEGIGQALHYASSTGKLPMVALILPESAQSISASTLETLSLIERLASEQRIRLLLLSPRNC

Secondary structure (DSSP, 8-state):
----PPPHHHHHHHHHHHHHHHHHHHHHTS----PPPP--------------------PPP-------------EEEEES-TT--HHHHHHHHHHHHTPEEEEEETTEEEEEE-SSEEEEEEEGGGHHHHHHHHHHHHHHHSPEEEEEEEPSS-TTS--HHHHHHHHHHHHHHHHTTPEEEEEEEE--

pLDDT: mean 78.81, std 21.51, range [34.62, 98.62]

Radius of gyration: 28.89 Å; chains: 1; bounding box: 93×65×64 Å